Protein AF-A0AAD3E234-F1 (afdb_monomer_lite)

Foldseek 3Di:
DDDDDDDDDDDDDDDDDDDDDDDDDDDDDPPPPPPDCDPLDALLVLLVVLVVPDDPPPPDPVNLVSLLVSLVSSLVNQCPDPVRVPVCLNVQSVVLNVCSVVVVPSVSSVSSNVVNVVVVVVVVVVVVVVVVVVPPDDDDDDDDDDDDDDDDDDDDDDDDDDDDDDDDDDDDDDDDDDDDDDDDDDDDPPPDDDDDDDDDDDDDDDDDDDDDCPPDDPDQAWDKDWAWEWEQDPVRDIGTQAIKIKGHGPVVVVLCVPPNYFYQDDKDAQVVDDDDPWDKIFMDTPGDDPVSQVVLLVCQVRNIWTWGDTPQKIKIWGWHADPVRGIGIMITMDGD

Secondary structure (DSSP, 8-state):
-PPPPPPP----------------------------------HHHHHHHHHHSS-TT---HHHHHHHHHHHHHHHHHHHH-TTTTTSSHHHHHHHHHHHHHTT-HHHHHHHHHHHHHHHHHHHHHHHHHHHHTTTT-------------------------------------------------------------------------------PPPPPPEEEEEEEEEE--TTS--EEEEEEEEEEEHHHHHHTSS-SEEE--EEEEGGG---SSPEEEE-EEEE--HHHHHHHHHHHHTTEEEEEE-SSEEEEEEEEE-TTS-EEEEEEEEE-

Radius of gyration: 33.69 Å; chains: 1; bounding box: 87×82×116 Å

Sequence (336 aa):
MASAGSPQLSCLLKCSTEMVAIGDAACALLESAPCSSSPQRRWYSVLAELQSSADPNAASDDSVELVAKLLREALQCVQGDEQWNCSGIAQMLQRALEMSERGCVQSARKAAVGLLDFHKMVEKYRQVVASKTKSSSSGHSSCSGKRVGSEEMDSEFTEDACGPLKRQRTTPVEEASVADDIPIDQRPAEFAVPHLPAKKSPHPAPHSPVASTASAPAVPASVAWTGSIWQSGPNGRDLVYCKISVPLPEECAKELADAQHLEVAQLAPRRAVKLGRHRVCKCTFVEASAAQLSKLKSMAQNELVALAPLEKHGLILVPYLDNAGSVRLVCFCLAL

Organism: NCBI:txid47775

Structure (mmCIF, N/CA/C/O backbone):
data_AF-A0AAD3E234-F1
#
_entry.id   AF-A0AAD3E234-F1
#
loop_
_atom_site.group_PDB
_atom_site.id
_atom_site.type_symbol
_atom_site.label_atom_id
_atom_site.label_alt_id
_atom_site.label_comp_id
_atom_site.label_asym_id
_atom_site.label_entity_id
_atom_site.label_seq_id
_atom_site.pdbx_PDB_ins_code
_atom_site.Cartn_x
_atom_site.Cartn_y
_atom_site.Cartn_z
_atom_site.occupancy
_atom_site.B_iso_or_equiv
_atom_site.auth_seq_id
_atom_site.auth_comp_id
_atom_site.auth_asym_id
_atom_site.auth_atom_id
_atom_site.pdbx_PDB_model_num
ATOM 1 N N . MET A 1 1 ? 12.358 -5.797 58.008 1.00 39.56 1 MET A N 1
ATOM 2 C CA . MET A 1 1 ? 11.596 -6.890 57.366 1.00 39.56 1 MET A CA 1
ATOM 3 C C . MET A 1 1 ? 11.566 -6.585 55.881 1.00 39.56 1 MET A C 1
ATOM 5 O O . MET A 1 1 ? 11.157 -5.493 55.513 1.00 39.56 1 MET A O 1
ATOM 9 N N . ALA A 1 2 ? 12.196 -7.451 55.089 1.00 34.25 2 ALA A N 1
ATOM 10 C CA . ALA A 1 2 ? 12.655 -7.167 53.734 1.00 34.25 2 ALA A CA 1
ATOM 11 C C . ALA A 1 2 ? 11.544 -7.334 52.687 1.00 34.25 2 ALA A C 1
ATOM 13 O O . ALA A 1 2 ? 10.765 -8.281 52.757 1.00 34.25 2 ALA A O 1
ATOM 14 N N . SER A 1 3 ? 11.524 -6.417 51.718 1.00 37.88 3 SER A N 1
ATOM 15 C CA . SER A 1 3 ? 10.709 -6.474 50.504 1.00 37.88 3 SER A CA 1
ATOM 16 C C . SER A 1 3 ? 11.567 -7.030 49.365 1.00 37.88 3 SER A C 1
ATOM 18 O O . SER A 1 3 ? 12.707 -6.596 49.188 1.00 37.88 3 SER A O 1
ATOM 20 N N . ALA A 1 4 ? 11.043 -8.015 48.636 1.00 41.41 4 ALA A N 1
ATOM 21 C CA . ALA A 1 4 ? 11.726 -8.692 47.539 1.00 41.41 4 ALA A CA 1
ATOM 22 C C . ALA A 1 4 ? 11.507 -7.939 46.216 1.00 41.41 4 ALA A C 1
ATOM 24 O O . ALA A 1 4 ? 10.372 -7.683 45.818 1.00 41.41 4 ALA A O 1
ATOM 25 N N . GLY A 1 5 ? 12.609 -7.588 45.548 1.00 33.91 5 GLY A N 1
ATOM 26 C CA . GLY A 1 5 ? 12.629 -7.006 44.208 1.00 33.91 5 GLY A CA 1
ATOM 27 C C . GLY A 1 5 ? 12.608 -8.073 43.110 1.00 33.91 5 GLY A C 1
ATOM 28 O O . GLY A 1 5 ? 13.130 -9.172 43.289 1.00 33.91 5 GLY A O 1
ATOM 29 N N . SER A 1 6 ? 12.013 -7.728 41.968 1.00 33.59 6 SER A N 1
ATOM 30 C CA . SER A 1 6 ? 12.075 -8.507 40.722 1.00 33.59 6 SER A CA 1
ATOM 31 C C . SER A 1 6 ? 13.198 -7.981 39.813 1.00 33.59 6 SER A C 1
ATOM 33 O O . SER A 1 6 ? 13.459 -6.775 39.833 1.00 33.59 6 SER A O 1
ATOM 35 N N . PRO A 1 7 ? 13.876 -8.839 39.025 1.00 46.47 7 PRO A N 1
ATOM 36 C CA . PRO A 1 7 ? 15.070 -8.451 38.284 1.00 46.47 7 PRO A CA 1
ATOM 37 C C . PRO A 1 7 ? 14.767 -7.873 36.893 1.00 46.47 7 PRO A C 1
ATOM 39 O O . PRO A 1 7 ? 13.909 -8.358 36.159 1.00 46.47 7 PRO A O 1
ATOM 42 N N . GLN A 1 8 ? 15.557 -6.857 36.538 1.00 35.00 8 GLN A N 1
ATOM 43 C CA . GLN A 1 8 ? 15.813 -6.388 35.177 1.00 35.00 8 GLN A CA 1
ATOM 44 C C . GLN A 1 8 ? 16.580 -7.449 34.375 1.00 35.00 8 GLN A C 1
ATOM 46 O O . GLN A 1 8 ? 17.530 -8.042 34.888 1.00 35.00 8 GLN A O 1
ATOM 51 N N . LEU A 1 9 ? 16.258 -7.585 33.088 1.00 35.34 9 LEU A N 1
ATOM 52 C CA . LEU A 1 9 ? 17.195 -8.094 32.090 1.00 35.34 9 LEU A CA 1
ATOM 53 C C . LEU A 1 9 ? 17.450 -7.015 31.042 1.00 35.34 9 LEU A C 1
ATOM 55 O O . LEU A 1 9 ? 16.555 -6.538 30.349 1.00 35.34 9 LEU A O 1
ATOM 59 N N . SER A 1 10 ? 18.712 -6.618 31.004 1.00 32.69 10 SER A N 1
ATOM 60 C CA . SER A 1 10 ? 19.349 -5.664 30.119 1.00 32.69 10 SER A CA 1
ATOM 61 C C . SER A 1 10 ? 19.897 -6.384 28.886 1.00 32.69 10 SER A C 1
ATOM 63 O O . SER A 1 10 ? 20.591 -7.389 29.008 1.00 32.69 10 SER A O 1
ATOM 65 N N . CYS A 1 11 ? 19.677 -5.816 27.700 1.00 29.94 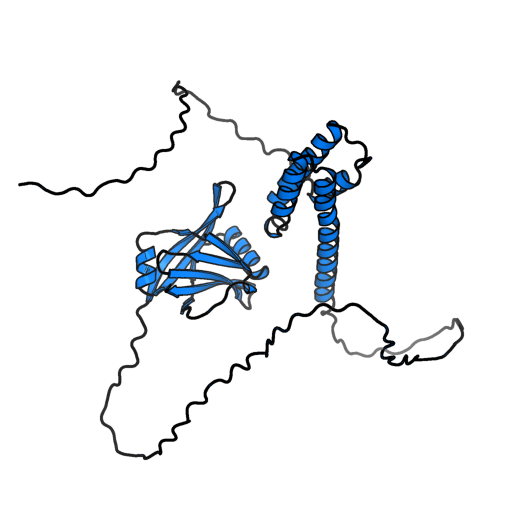11 CYS A N 1
ATOM 66 C CA . CYS A 1 11 ? 20.524 -6.072 26.537 1.00 29.94 11 CYS A CA 1
ATOM 67 C C . CYS A 1 11 ? 21.155 -4.753 26.092 1.00 29.94 11 CYS A C 1
ATOM 69 O O . CYS A 1 11 ? 20.549 -3.914 25.434 1.00 29.94 11 CYS A O 1
ATOM 71 N N . LEU A 1 12 ? 22.402 -4.601 26.534 1.00 35.12 12 LEU A N 1
ATOM 72 C CA . LEU A 1 12 ? 23.406 -3.664 26.058 1.00 35.12 12 LEU A CA 1
ATOM 73 C C . LEU A 1 12 ? 23.757 -3.957 24.597 1.00 35.12 12 LEU A C 1
ATOM 75 O O . LEU A 1 12 ? 24.226 -5.051 24.300 1.00 35.12 12 LEU A O 1
ATOM 79 N N . LEU A 1 13 ? 23.690 -2.942 23.740 1.00 34.91 13 LEU A N 1
ATOM 80 C CA . LEU A 1 13 ? 24.676 -2.749 22.677 1.00 34.91 13 LEU A CA 1
ATOM 81 C C . LEU A 1 13 ? 24.908 -1.245 22.500 1.00 34.91 13 LEU A C 1
ATOM 83 O O . LEU A 1 13 ? 24.090 -0.506 21.963 1.00 34.91 13 LEU A O 1
ATOM 87 N N . LYS A 1 14 ? 26.041 -0.815 23.063 1.00 32.09 14 LYS A N 1
ATOM 88 C CA . LYS A 1 14 ? 26.653 0.505 22.921 1.00 32.09 14 LYS A CA 1
ATOM 89 C C . LYS A 1 14 ? 27.097 0.706 21.471 1.00 32.09 14 LYS A C 1
ATOM 91 O O . LYS A 1 14 ? 27.860 -0.108 20.959 1.00 32.09 14 LYS A O 1
ATOM 96 N N . CYS A 1 15 ? 26.758 1.848 20.886 1.00 27.42 15 CYS A N 1
ATOM 97 C CA . CYS A 1 15 ? 27.635 2.505 19.925 1.00 27.42 15 CYS A CA 1
ATOM 98 C C . CYS A 1 15 ? 27.792 3.957 20.379 1.00 27.42 15 CYS A C 1
ATOM 100 O O . CYS A 1 15 ? 26.847 4.740 20.345 1.00 27.42 15 CYS A O 1
ATOM 102 N N . SER A 1 16 ? 28.969 4.258 20.922 1.00 33.84 16 SER A N 1
ATOM 103 C CA . SER A 1 16 ? 29.362 5.594 21.348 1.00 33.84 16 SER A CA 1
ATOM 104 C C . SER A 1 16 ? 29.721 6.431 20.125 1.00 33.84 16 SER A C 1
ATOM 106 O O . SER A 1 16 ? 30.542 6.021 19.308 1.00 33.84 16 SER A O 1
ATOM 108 N N . THR A 1 17 ? 29.181 7.639 20.032 1.00 35.38 17 THR A N 1
ATOM 109 C CA . THR A 1 17 ? 29.845 8.740 19.332 1.00 35.38 17 THR A CA 1
ATOM 110 C C . THR A 1 17 ? 29.641 9.987 20.177 1.00 35.38 17 THR A C 1
ATOM 112 O O . THR A 1 17 ? 28.562 10.569 20.215 1.00 35.38 17 THR A O 1
ATOM 115 N N . GLU A 1 18 ? 30.681 10.334 20.932 1.00 35.12 18 GLU A N 1
ATOM 116 C CA . GLU A 1 18 ? 30.842 11.650 21.538 1.00 35.12 18 GLU A CA 1
ATOM 117 C C . GLU A 1 18 ? 31.119 12.664 20.428 1.00 35.12 18 GLU A C 1
ATOM 119 O O . GLU A 1 18 ? 32.096 12.512 19.701 1.00 35.12 18 GLU A O 1
ATOM 124 N N . MET A 1 19 ? 30.323 13.730 20.348 1.00 32.31 19 MET A N 1
ATOM 125 C CA . MET A 1 19 ? 30.818 15.042 19.931 1.00 32.31 19 MET A CA 1
ATOM 126 C C . MET A 1 19 ? 30.040 16.148 20.654 1.00 32.31 19 MET A C 1
ATOM 128 O O . MET A 1 19 ? 28.900 16.456 20.333 1.00 32.31 19 MET A O 1
ATOM 132 N N . VAL A 1 20 ? 30.699 16.668 21.691 1.00 34.62 20 VAL A N 1
ATOM 133 C CA . VAL A 1 20 ? 30.897 18.088 22.024 1.00 34.62 20 VAL A CA 1
ATOM 134 C C . VAL A 1 20 ? 29.704 19.036 21.830 1.00 34.62 20 VAL A C 1
ATOM 136 O O . VAL A 1 20 ? 29.358 19.441 20.725 1.00 34.62 20 VAL A O 1
ATOM 139 N N . ALA A 1 21 ? 29.181 19.505 22.964 1.00 41.12 21 ALA A N 1
ATOM 140 C CA . ALA A 1 21 ? 28.326 20.678 23.069 1.00 41.12 21 ALA A CA 1
ATOM 141 C C . ALA A 1 21 ? 29.130 21.971 22.837 1.00 41.12 21 ALA A C 1
ATOM 143 O O . ALA A 1 21 ? 30.062 22.265 23.587 1.00 41.12 21 ALA A O 1
ATOM 144 N N . ILE A 1 22 ? 28.728 22.768 21.844 1.00 37.72 22 ILE A N 1
ATOM 145 C CA . ILE A 1 22 ? 29.074 24.191 21.732 1.00 37.72 22 ILE A CA 1
ATOM 146 C C . ILE A 1 22 ? 27.805 24.960 21.358 1.00 37.72 22 ILE A C 1
ATOM 148 O O . ILE A 1 22 ? 27.221 24.716 20.311 1.00 37.72 22 ILE A O 1
ATOM 152 N N . GLY A 1 23 ? 27.443 25.908 22.222 1.00 33.47 23 GLY A N 1
ATOM 153 C CA . GLY A 1 23 ? 27.073 27.264 21.817 1.00 33.47 23 GLY A CA 1
ATOM 154 C C . GLY A 1 23 ? 25.733 27.475 21.121 1.00 33.47 23 GLY A C 1
ATOM 155 O O . GLY A 1 23 ? 25.609 27.368 19.909 1.00 33.47 23 GLY A O 1
ATOM 156 N N . ASP A 1 24 ? 24.784 27.936 21.923 1.00 40.25 24 ASP A N 1
ATOM 157 C CA . ASP A 1 24 ? 23.623 28.736 21.547 1.00 40.25 24 ASP A CA 1
ATOM 158 C C . ASP A 1 24 ? 24.051 29.988 20.739 1.00 40.25 24 ASP A C 1
ATOM 160 O O . ASP A 1 24 ? 24.791 30.817 21.270 1.00 40.25 24 ASP A O 1
ATOM 164 N N . ALA A 1 25 ? 23.642 30.111 19.466 1.00 37.69 25 ALA A N 1
ATOM 165 C CA . ALA A 1 25 ? 23.475 31.381 18.735 1.00 37.69 25 ALA A CA 1
ATOM 166 C C . ALA A 1 25 ? 23.020 31.165 17.272 1.00 37.69 25 ALA A C 1
ATOM 168 O O . ALA A 1 25 ? 23.748 30.623 16.448 1.00 37.69 25 ALA A O 1
ATOM 169 N N . ALA A 1 26 ? 21.841 31.706 16.951 1.00 41.69 26 ALA A N 1
ATOM 170 C CA . ALA A 1 26 ? 21.435 32.226 15.639 1.00 41.69 26 ALA A CA 1
ATOM 171 C C . ALA A 1 26 ? 21.595 31.327 14.388 1.00 41.69 26 ALA A C 1
ATOM 173 O O . ALA A 1 26 ? 22.581 31.401 13.664 1.00 41.69 26 ALA A O 1
ATOM 174 N N . CYS A 1 27 ? 20.517 30.627 14.018 1.00 33.44 27 CYS A N 1
ATOM 175 C CA . CYS A 1 27 ? 20.206 30.302 12.618 1.00 33.44 27 CYS A CA 1
ATOM 176 C C . CYS A 1 27 ? 18.690 30.376 12.395 1.00 33.44 27 CYS A C 1
ATOM 178 O O . CYS A 1 27 ? 17.994 29.376 12.235 1.00 33.44 27 CYS A O 1
ATOM 180 N N . ALA A 1 28 ? 18.174 31.604 12.423 1.00 38.19 28 ALA A N 1
ATOM 181 C CA . ALA A 1 28 ? 16.940 31.938 11.735 1.00 38.19 28 ALA A CA 1
ATOM 182 C C . ALA A 1 28 ? 17.263 32.198 10.253 1.00 38.19 28 ALA A C 1
ATOM 184 O O . ALA A 1 28 ? 18.267 32.838 9.950 1.00 38.19 28 ALA A O 1
ATOM 185 N N . LEU A 1 29 ? 16.361 31.751 9.374 1.00 41.94 29 LEU A N 1
ATOM 186 C CA . LEU A 1 29 ? 16.242 32.110 7.953 1.00 41.94 29 LEU A CA 1
ATOM 187 C C . LEU A 1 29 ? 17.286 31.525 6.985 1.00 41.94 29 LEU A C 1
ATOM 189 O O . LEU A 1 29 ? 18.103 32.235 6.411 1.00 41.94 29 LEU A O 1
ATOM 193 N N . LEU A 1 30 ? 17.117 30.240 6.663 1.00 35.31 30 LEU A N 1
ATOM 194 C CA . LEU A 1 30 ? 17.208 29.793 5.269 1.00 35.31 30 LEU A CA 1
ATOM 195 C C . LEU A 1 30 ? 15.908 29.076 4.905 1.00 35.31 30 LEU A C 1
ATOM 197 O O . LEU A 1 30 ? 15.777 27.855 4.961 1.00 35.31 30 LEU A O 1
ATOM 201 N N . GLU A 1 31 ? 14.926 29.905 4.568 1.00 36.12 31 GLU A N 1
ATOM 202 C CA . GLU A 1 31 ? 13.774 29.548 3.756 1.00 36.12 31 GLU A CA 1
ATOM 203 C C . GLU A 1 31 ? 14.316 28.886 2.482 1.00 36.12 31 GLU A C 1
ATOM 205 O O . GLU A 1 31 ? 14.974 29.520 1.654 1.00 36.12 31 GLU A O 1
ATOM 210 N N . SER A 1 32 ? 14.162 27.565 2.391 1.00 36.53 32 SER A N 1
ATOM 211 C CA . SER A 1 32 ? 14.617 26.792 1.242 1.00 36.53 32 SER A CA 1
ATOM 212 C C . SER A 1 32 ? 13.800 27.272 0.053 1.00 36.53 32 SER A C 1
ATOM 214 O O . SER A 1 32 ? 12.602 26.998 -0.033 1.00 36.53 32 SER A O 1
ATOM 216 N N . ALA A 1 33 ? 14.439 28.036 -0.831 1.00 33.22 33 ALA A N 1
ATOM 217 C CA . ALA A 1 33 ? 13.849 28.456 -2.088 1.00 33.22 33 ALA A CA 1
ATOM 218 C C . ALA A 1 33 ? 13.182 27.242 -2.763 1.00 33.22 33 ALA A C 1
ATOM 220 O O . ALA A 1 33 ? 13.768 26.153 -2.745 1.00 33.22 33 ALA A O 1
ATOM 221 N N . PRO A 1 34 ? 11.977 27.385 -3.346 1.00 37.91 34 PRO A N 1
ATOM 222 C CA . PRO A 1 34 ? 11.351 26.303 -4.088 1.00 37.91 34 PRO A CA 1
ATOM 223 C C . PRO A 1 34 ? 12.309 25.903 -5.208 1.00 37.91 34 PRO A C 1
ATOM 225 O O . PRO A 1 34 ? 12.494 26.649 -6.170 1.00 37.91 34 PRO A O 1
ATOM 228 N N . CYS A 1 35 ? 12.970 24.752 -5.039 1.00 32.22 35 CYS A N 1
ATOM 229 C CA . CYS A 1 35 ? 13.823 24.168 -6.058 1.00 32.22 35 CYS A CA 1
ATOM 230 C C . CYS A 1 35 ? 13.016 24.142 -7.351 1.00 32.22 35 CYS A C 1
ATOM 232 O O . CYS A 1 35 ? 11.991 23.464 -7.440 1.00 32.22 35 CYS A O 1
ATOM 234 N N . SER A 1 36 ? 13.481 24.923 -8.323 1.00 38.81 36 SER A N 1
ATOM 235 C CA . SER A 1 36 ? 13.007 24.933 -9.697 1.00 38.81 36 SER A CA 1
ATOM 236 C C . SER A 1 36 ? 12.682 23.506 -10.119 1.00 38.81 36 SER A C 1
ATOM 238 O O . SER A 1 36 ? 13.560 22.638 -10.071 1.00 38.81 36 SER A O 1
ATOM 240 N N . SER A 1 37 ? 11.421 23.261 -10.468 1.00 44.91 37 SER A N 1
ATOM 241 C CA . SER A 1 37 ? 10.900 21.955 -10.848 1.00 44.91 37 SER A CA 1
ATOM 242 C C . SER A 1 37 ? 11.538 21.513 -12.161 1.00 44.91 37 SER A C 1
ATOM 244 O O . SER A 1 37 ? 10.952 21.655 -13.235 1.00 44.91 37 SER A O 1
ATOM 246 N N . SER A 1 38 ? 12.769 21.011 -12.084 1.00 46.00 38 SER A N 1
ATOM 247 C CA . SER A 1 38 ? 13.341 20.225 -13.165 1.00 46.00 38 SER A CA 1
ATOM 248 C C . SER A 1 38 ? 12.373 19.070 -13.447 1.00 46.00 38 SER A C 1
ATOM 250 O O . SER A 1 38 ? 11.795 18.510 -12.507 1.00 46.00 38 SER A O 1
ATOM 252 N N . PRO A 1 39 ? 12.100 18.760 -14.724 1.00 66.56 39 PRO A N 1
ATOM 253 C CA . PRO A 1 39 ? 11.172 17.697 -15.070 1.00 66.56 39 PRO A CA 1
ATOM 254 C C . PRO A 1 39 ? 11.660 16.405 -14.415 1.00 66.56 39 PRO A C 1
ATOM 256 O O . PRO A 1 39 ? 12.735 15.910 -14.750 1.00 66.56 39 PRO A O 1
ATOM 259 N N . GLN A 1 40 ? 10.891 15.891 -13.448 1.00 76.56 40 GLN A N 1
ATOM 260 C CA . GLN A 1 40 ? 11.221 14.651 -12.754 1.00 76.56 40 GLN A CA 1
ATOM 261 C C . GLN A 1 40 ? 11.397 13.552 -13.795 1.00 76.56 40 GLN A C 1
ATOM 263 O O . GLN A 1 40 ? 10.454 13.157 -14.491 1.00 76.56 40 GLN A O 1
ATOM 268 N N . ARG A 1 41 ? 12.635 13.080 -13.915 1.00 90.50 41 ARG A N 1
ATOM 269 C CA . ARG A 1 41 ? 12.968 11.985 -14.807 1.00 90.50 41 ARG A CA 1
ATOM 270 C C . ARG A 1 41 ? 12.186 10.749 -14.372 1.00 90.50 41 ARG A C 1
ATOM 272 O O . ARG A 1 41 ? 12.055 10.469 -13.183 1.00 90.50 41 ARG A O 1
ATOM 279 N N . ARG A 1 42 ? 11.627 10.019 -15.334 1.00 94.31 42 ARG A N 1
ATOM 280 C CA . ARG A 1 42 ? 10.873 8.791 -15.060 1.00 94.31 42 ARG A CA 1
ATOM 281 C C . ARG A 1 42 ? 11.827 7.608 -14.987 1.00 94.31 42 ARG A C 1
ATOM 283 O O . ARG A 1 42 ? 12.754 7.512 -15.789 1.00 94.31 42 ARG A O 1
ATOM 290 N N . TRP A 1 43 ? 11.564 6.674 -14.075 1.00 95.25 43 TRP A N 1
ATOM 291 C CA . TRP A 1 43 ? 12.436 5.519 -13.840 1.00 95.25 43 TRP A CA 1
ATOM 292 C C . TRP A 1 43 ? 12.670 4.676 -15.105 1.00 95.25 43 TRP A C 1
ATOM 294 O O . TRP A 1 43 ? 13.791 4.255 -15.373 1.00 95.25 43 TRP A O 1
ATOM 304 N N . TYR A 1 44 ? 11.643 4.490 -15.940 1.00 94.75 44 TYR A N 1
ATOM 305 C CA . TYR A 1 44 ? 11.759 3.729 -17.187 1.00 94.75 44 TYR A CA 1
ATOM 306 C C . TYR A 1 44 ? 12.637 4.433 -18.235 1.00 94.75 44 TYR A C 1
ATOM 308 O O . TYR A 1 44 ? 13.243 3.767 -19.067 1.00 94.75 44 TYR A O 1
ATOM 316 N N . SER A 1 45 ? 12.759 5.764 -18.196 1.00 95.69 45 SER A N 1
ATOM 317 C CA . SER A 1 45 ? 13.685 6.499 -19.067 1.00 95.69 45 SER A CA 1
ATOM 318 C C . SER A 1 45 ? 15.140 6.272 -18.658 1.00 95.69 45 SER A C 1
ATOM 320 O O . SER A 1 45 ? 15.998 6.140 -19.524 1.00 95.69 45 SER A O 1
ATOM 322 N N . VAL A 1 46 ? 15.405 6.177 -17.351 1.00 96.19 46 VAL A N 1
ATOM 323 C CA . VAL A 1 46 ? 16.733 5.839 -16.809 1.00 96.19 46 VAL A CA 1
ATOM 324 C C . VAL A 1 46 ? 17.126 4.416 -17.210 1.00 96.19 46 VAL A C 1
ATOM 326 O O . VAL A 1 46 ? 18.236 4.170 -17.671 1.00 96.19 46 VAL A O 1
ATOM 329 N N . LEU A 1 47 ? 16.191 3.466 -17.120 1.00 96.12 47 LEU A N 1
ATOM 330 C CA . LEU A 1 47 ? 16.454 2.090 -17.546 1.00 96.12 47 LEU A CA 1
ATOM 331 C C . LEU A 1 47 ? 16.604 1.945 -19.068 1.00 96.12 47 LEU A C 1
ATOM 333 O O . LEU A 1 47 ? 17.347 1.080 -19.524 1.00 96.12 47 LEU A O 1
ATOM 337 N N . ALA A 1 48 ? 15.933 2.778 -19.867 1.00 95.94 48 ALA A N 1
ATOM 338 C CA . ALA A 1 48 ? 16.141 2.812 -21.315 1.00 95.94 48 ALA A CA 1
ATOM 339 C C . ALA A 1 48 ? 17.545 3.330 -21.681 1.00 95.94 48 ALA A C 1
ATOM 341 O O . ALA A 1 48 ? 18.165 2.818 -22.615 1.00 95.94 48 ALA A O 1
ATOM 342 N N . GLU A 1 49 ? 18.081 4.290 -20.918 1.00 95.56 49 GLU A N 1
ATOM 343 C CA . GLU A 1 49 ? 19.487 4.701 -21.026 1.00 95.56 49 GLU A CA 1
ATOM 344 C C . GLU A 1 49 ? 20.421 3.542 -20.659 1.00 95.56 49 GLU A C 1
ATOM 346 O O . GLU A 1 49 ? 21.328 3.226 -21.425 1.00 95.56 49 GLU A O 1
ATOM 351 N N . LEU A 1 50 ? 20.135 2.829 -19.564 1.00 94.19 50 LEU A N 1
ATOM 352 C CA . LEU A 1 50 ? 20.877 1.627 -19.168 1.00 94.19 50 LEU A CA 1
ATOM 353 C C . LEU A 1 50 ? 20.830 0.521 -20.239 1.00 94.19 50 LEU A C 1
ATOM 355 O O . LEU A 1 50 ? 21.786 -0.236 -20.402 1.00 94.19 50 LEU A O 1
ATOM 359 N N . GLN A 1 51 ? 19.730 0.389 -20.983 1.00 94.38 51 GLN A N 1
ATOM 360 C CA . GLN A 1 51 ? 19.638 -0.534 -22.120 1.00 94.38 51 GLN A CA 1
ATOM 361 C C . GLN A 1 51 ? 20.493 -0.063 -23.306 1.00 94.38 51 GLN A C 1
ATOM 363 O O . GLN A 1 51 ? 21.072 -0.892 -24.003 1.00 94.38 51 GLN A O 1
ATOM 368 N N . SER A 1 52 ? 20.582 1.251 -23.511 1.00 93.19 52 SER A N 1
ATOM 369 C CA . SER A 1 52 ? 21.267 1.872 -24.650 1.00 93.19 52 SER A CA 1
ATOM 370 C C . SER A 1 52 ? 22.768 2.087 -24.423 1.00 93.19 52 SER A C 1
ATOM 372 O O . SER A 1 52 ? 23.501 2.272 -25.391 1.00 93.19 52 SER A O 1
ATOM 374 N N . SER A 1 53 ? 23.250 2.058 -23.173 1.00 87.69 53 SER A N 1
ATOM 375 C CA . SER A 1 53 ? 24.674 2.220 -22.860 1.00 87.69 53 SER A CA 1
ATOM 376 C C . SER A 1 53 ? 25.506 1.070 -23.455 1.00 87.69 53 SER A C 1
ATOM 378 O O . SER A 1 53 ? 25.179 -0.107 -23.291 1.00 87.69 53 SER A O 1
ATOM 380 N N . ALA A 1 54 ? 26.559 1.399 -24.201 1.00 70.19 54 ALA A N 1
ATOM 381 C CA . ALA A 1 54 ? 27.280 0.450 -25.048 1.00 70.19 54 ALA A CA 1
ATOM 382 C C . ALA A 1 54 ? 28.078 -0.637 -24.288 1.00 70.19 54 ALA A C 1
ATOM 384 O O . ALA A 1 54 ? 28.388 -0.510 -23.109 1.00 70.19 54 ALA A O 1
ATOM 385 N N . ASP A 1 55 ? 28.333 -1.710 -25.041 1.00 63.28 55 ASP A N 1
ATOM 386 C CA . ASP A 1 55 ? 29.028 -2.985 -24.816 1.00 63.28 55 ASP A CA 1
ATOM 387 C C . ASP A 1 55 ? 28.885 -3.729 -23.464 1.00 63.28 55 ASP A C 1
ATOM 389 O O . ASP A 1 55 ? 29.625 -3.469 -22.514 1.00 63.28 55 ASP A O 1
ATOM 393 N N . PRO A 1 56 ? 28.018 -4.764 -23.372 1.00 62.44 56 PRO A N 1
ATOM 394 C CA . PRO A 1 56 ? 27.946 -5.643 -22.199 1.00 62.44 56 PRO A CA 1
ATOM 395 C C . PRO A 1 56 ? 29.236 -6.449 -21.956 1.00 62.44 56 PRO A C 1
ATOM 397 O O . PRO A 1 56 ? 29.383 -7.054 -20.899 1.00 62.44 56 PRO A O 1
ATOM 400 N N . ASN A 1 57 ? 30.170 -6.466 -22.908 1.00 63.09 57 ASN A N 1
ATOM 401 C CA . ASN A 1 57 ? 31.411 -7.232 -22.801 1.00 63.09 57 ASN A CA 1
ATOM 402 C C . ASN A 1 57 ? 32.620 -6.395 -22.359 1.00 63.09 57 ASN A C 1
ATOM 404 O O . ASN A 1 57 ? 33.650 -6.966 -22.003 1.00 63.09 57 ASN A O 1
ATOM 408 N N . ALA A 1 58 ? 32.506 -5.064 -22.331 1.00 65.75 58 ALA A N 1
ATOM 409 C CA . ALA A 1 58 ? 33.540 -4.202 -21.776 1.00 65.75 58 ALA A CA 1
ATOM 410 C C . ALA A 1 58 ? 33.369 -4.147 -20.251 1.00 65.75 58 ALA A C 1
ATOM 412 O O . ALA A 1 58 ? 32.653 -3.304 -19.712 1.00 65.75 58 ALA A O 1
ATOM 413 N N . ALA A 1 59 ? 34.001 -5.086 -19.547 1.00 66.38 59 ALA A N 1
ATOM 414 C CA . ALA A 1 59 ? 34.116 -5.068 -18.090 1.00 66.38 59 ALA A CA 1
ATOM 415 C C . ALA A 1 59 ? 35.120 -3.989 -17.638 1.00 66.38 59 ALA A C 1
ATOM 417 O O . ALA A 1 59 ? 36.127 -4.297 -17.008 1.00 66.38 59 ALA A O 1
ATOM 418 N N . SER A 1 60 ? 34.889 -2.732 -18.025 1.00 82.12 60 SER A N 1
ATOM 419 C CA . SER A 1 60 ? 35.608 -1.597 -17.452 1.00 82.12 60 SER A CA 1
ATOM 420 C C . SER A 1 60 ? 34.999 -1.241 -16.098 1.00 82.12 60 SER A C 1
ATOM 422 O O . SER A 1 60 ? 33.781 -1.326 -15.920 1.00 82.12 60 SER A O 1
ATOM 424 N N . ASP A 1 61 ? 35.833 -0.810 -15.154 1.00 84.69 61 ASP A N 1
ATOM 425 C CA . ASP A 1 61 ? 35.373 -0.328 -13.845 1.00 84.69 61 ASP A CA 1
ATOM 426 C C . ASP A 1 61 ? 34.350 0.819 -13.996 1.00 84.69 61 ASP A C 1
ATOM 428 O O . ASP A 1 61 ? 33.333 0.846 -13.299 1.00 84.69 61 ASP A O 1
ATOM 432 N N . ASP A 1 62 ? 34.528 1.670 -15.014 1.00 87.38 62 ASP A N 1
ATOM 433 C CA . ASP A 1 62 ? 33.595 2.744 -15.384 1.00 87.38 62 ASP A CA 1
ATOM 434 C C . ASP A 1 62 ? 32.176 2.232 -15.696 1.00 87.38 62 ASP A C 1
ATOM 436 O O . ASP A 1 62 ? 31.176 2.889 -15.395 1.00 87.38 62 ASP A O 1
ATOM 440 N N . SER A 1 63 ? 32.065 1.042 -16.297 1.00 87.44 63 SER A N 1
ATOM 441 C CA . SER A 1 63 ? 30.780 0.422 -16.632 1.00 87.44 63 SER A CA 1
ATOM 442 C C . SER A 1 63 ? 30.034 -0.007 -15.367 1.00 87.44 63 SER A C 1
ATOM 444 O O . SER A 1 63 ? 28.829 0.222 -15.243 1.00 87.44 63 SER A O 1
ATOM 446 N N . VAL A 1 64 ? 30.749 -0.567 -14.385 1.00 90.19 64 VAL A N 1
ATOM 447 C CA . VAL A 1 64 ? 30.171 -0.995 -13.100 1.00 90.19 64 VAL A CA 1
ATOM 448 C C . VAL A 1 64 ? 29.582 0.197 -12.349 1.00 90.19 64 VAL A C 1
ATOM 450 O O . VAL A 1 64 ? 28.442 0.137 -11.872 1.00 90.19 64 VAL A O 1
ATOM 453 N N . GLU A 1 65 ? 30.335 1.295 -12.281 1.00 93.38 65 GLU A N 1
ATOM 454 C CA . GLU A 1 65 ? 29.908 2.509 -11.589 1.00 93.38 65 GLU A CA 1
ATOM 455 C C . GLU A 1 65 ? 28.719 3.175 -12.293 1.00 93.38 65 GLU A C 1
ATOM 457 O O . GLU A 1 65 ? 27.750 3.574 -11.634 1.00 93.38 65 GLU A O 1
ATOM 462 N N . LEU A 1 66 ? 28.729 3.212 -13.630 1.00 93.38 66 LEU A N 1
ATOM 463 C CA . LEU A 1 66 ? 27.619 3.740 -14.422 1.00 93.38 66 LEU A CA 1
ATOM 464 C C . LEU A 1 66 ? 26.323 2.946 -14.200 1.00 93.38 66 LEU A C 1
ATOM 466 O O . LEU A 1 66 ? 25.269 3.551 -13.983 1.00 93.38 66 LEU A O 1
ATOM 470 N N . VAL A 1 67 ? 26.382 1.607 -14.209 1.00 94.31 67 VAL A N 1
ATOM 471 C CA . VAL A 1 67 ? 25.201 0.764 -13.954 1.00 94.31 67 VAL A CA 1
ATOM 472 C C . VAL A 1 67 ? 24.649 1.016 -12.551 1.00 94.31 67 VAL A C 1
ATOM 474 O O . VAL A 1 67 ? 23.447 1.248 -12.402 1.00 94.31 67 VAL A O 1
ATOM 477 N N . ALA A 1 68 ? 25.505 1.040 -11.527 1.00 95.56 68 ALA A N 1
ATOM 478 C CA . ALA A 1 68 ? 25.073 1.307 -10.157 1.00 95.56 68 ALA A CA 1
ATOM 479 C C . ALA A 1 68 ? 24.452 2.709 -10.011 1.00 95.56 68 ALA A C 1
ATOM 481 O O . ALA A 1 68 ? 23.417 2.864 -9.357 1.00 95.56 68 ALA A O 1
ATOM 482 N N . LYS A 1 69 ? 25.037 3.725 -10.659 1.00 96.56 69 LYS A N 1
ATOM 483 C CA . LYS A 1 69 ? 24.506 5.095 -10.684 1.00 96.56 69 LYS A CA 1
ATOM 484 C C . LYS A 1 69 ? 23.098 5.147 -11.283 1.00 96.56 69 LYS A C 1
ATOM 486 O O . LYS A 1 69 ? 22.191 5.674 -10.639 1.00 96.56 69 LYS A O 1
ATOM 491 N N . LEU A 1 70 ? 22.898 4.558 -12.464 1.00 96.50 70 LEU A N 1
ATOM 492 C CA . LEU A 1 70 ? 21.593 4.537 -13.135 1.00 96.50 70 LEU A CA 1
ATOM 493 C C . LEU A 1 70 ? 20.545 3.749 -12.333 1.00 96.50 70 LEU A C 1
ATOM 495 O O . LEU A 1 70 ? 19.385 4.151 -12.272 1.00 96.50 70 LEU A O 1
ATOM 499 N N . LEU A 1 71 ? 20.932 2.658 -11.664 1.00 96.75 71 LEU A N 1
ATOM 500 C CA . LEU A 1 71 ? 20.015 1.899 -10.806 1.00 96.75 71 LEU A CA 1
ATOM 501 C C . LEU A 1 71 ? 19.568 2.694 -9.570 1.00 96.75 71 LEU A C 1
ATOM 503 O O . LEU A 1 71 ? 18.384 2.661 -9.231 1.00 96.75 71 LEU A O 1
ATOM 507 N N . ARG A 1 72 ? 20.474 3.445 -8.928 1.00 97.06 72 ARG A N 1
ATOM 508 C CA . ARG A 1 72 ? 20.125 4.337 -7.804 1.00 97.06 72 ARG A CA 1
ATOM 509 C C . ARG A 1 72 ? 19.183 5.455 -8.243 1.00 97.06 72 ARG A C 1
ATOM 511 O O 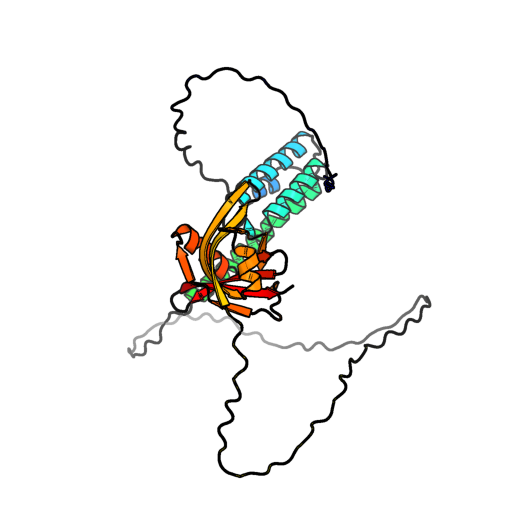. ARG A 1 72 ? 18.191 5.715 -7.566 1.00 97.06 72 ARG A O 1
ATOM 518 N N . GLU A 1 73 ? 19.457 6.069 -9.392 1.00 96.19 73 GLU A N 1
ATOM 519 C CA . GLU A 1 73 ? 18.597 7.107 -9.966 1.00 96.19 73 GLU A CA 1
ATOM 520 C C . GLU A 1 73 ? 17.199 6.553 -10.288 1.00 96.19 73 GLU A C 1
ATOM 522 O O . GLU A 1 73 ? 16.192 7.118 -9.860 1.00 96.19 73 GLU A O 1
ATOM 527 N N . ALA A 1 74 ? 17.117 5.392 -10.948 1.00 96.31 74 ALA A N 1
ATOM 528 C CA . ALA A 1 74 ? 15.843 4.736 -11.236 1.00 96.31 74 ALA A CA 1
ATOM 529 C C . ALA A 1 74 ? 15.055 4.412 -9.955 1.00 96.31 74 ALA A C 1
ATOM 531 O O . ALA A 1 74 ? 13.840 4.620 -9.914 1.00 96.31 74 ALA A O 1
ATOM 532 N N . LEU A 1 75 ? 15.729 3.942 -8.899 1.00 95.94 75 LEU A N 1
ATOM 533 C CA . LEU A 1 75 ? 15.105 3.651 -7.608 1.00 95.94 75 LEU A CA 1
ATOM 534 C C . LEU A 1 75 ? 14.516 4.915 -6.963 1.00 95.94 75 LEU A C 1
ATOM 536 O O . LEU A 1 75 ? 13.369 4.890 -6.512 1.00 95.94 75 LEU A O 1
ATOM 540 N N . GLN A 1 76 ? 15.258 6.025 -6.973 1.00 94.25 76 GLN A N 1
ATOM 541 C CA . GLN A 1 76 ? 14.784 7.310 -6.454 1.00 94.25 76 GLN A CA 1
ATOM 542 C C . GLN A 1 76 ? 13.551 7.807 -7.226 1.00 94.25 76 GLN A C 1
ATOM 544 O O . GLN A 1 76 ? 12.572 8.246 -6.617 1.00 94.25 76 GLN A O 1
ATOM 549 N N . CYS A 1 77 ? 13.557 7.667 -8.556 1.00 93.94 77 CYS A N 1
ATOM 550 C CA . CYS A 1 77 ? 12.408 7.991 -9.399 1.00 93.94 77 CYS A CA 1
ATOM 551 C C . CYS A 1 77 ? 11.169 7.145 -9.052 1.00 93.94 77 CYS A C 1
ATOM 553 O O . CYS A 1 77 ? 10.068 7.686 -9.013 1.00 93.94 77 CYS A O 1
ATOM 555 N N . VAL A 1 78 ? 11.320 5.838 -8.784 1.00 93.88 78 VAL A N 1
ATOM 556 C CA . VAL A 1 78 ? 10.189 4.962 -8.407 1.00 93.88 78 VAL A CA 1
ATOM 557 C C . VAL A 1 78 ? 9.628 5.314 -7.033 1.00 93.88 78 VAL A C 1
ATOM 559 O O . VAL A 1 78 ? 8.412 5.309 -6.859 1.00 93.88 78 VAL A O 1
ATOM 562 N N . GLN A 1 79 ? 10.481 5.629 -6.057 1.00 88.38 79 GLN A N 1
ATOM 563 C CA . GLN A 1 79 ? 10.029 5.974 -4.704 1.00 88.38 79 GLN A CA 1
ATOM 564 C C . GLN A 1 79 ? 9.196 7.265 -4.674 1.00 88.38 79 GLN A C 1
ATOM 566 O O . GLN A 1 79 ? 8.267 7.374 -3.872 1.00 88.38 79 GLN A O 1
ATOM 571 N N . GLY A 1 80 ? 9.506 8.219 -5.558 1.00 84.88 80 GLY A N 1
ATOM 572 C CA . GLY A 1 80 ? 8.719 9.440 -5.744 1.00 84.88 80 GLY A CA 1
ATOM 573 C C . GLY A 1 80 ? 7.448 9.257 -6.583 1.00 84.88 80 GLY A C 1
ATOM 574 O O . GLY A 1 80 ? 6.595 10.141 -6.584 1.00 84.88 80 GLY A O 1
ATOM 575 N N . ASP A 1 81 ? 7.301 8.133 -7.289 1.00 87.12 81 ASP A N 1
ATOM 576 C CA . ASP A 1 81 ? 6.165 7.872 -8.171 1.00 87.12 81 ASP A CA 1
ATOM 577 C C . ASP A 1 81 ? 5.080 7.069 -7.439 1.00 87.12 81 ASP A C 1
ATOM 579 O O . ASP A 1 81 ? 5.179 5.851 -7.270 1.00 87.12 81 ASP A O 1
ATOM 583 N N . GLU A 1 82 ? 4.009 7.747 -7.013 1.00 82.81 82 GLU A N 1
ATOM 584 C CA . GLU A 1 82 ? 2.903 7.134 -6.260 1.00 82.81 82 GLU A CA 1
ATOM 585 C C . GLU A 1 82 ? 2.266 5.934 -6.971 1.00 82.81 82 GLU A C 1
ATOM 587 O O . GLU A 1 82 ? 1.747 5.028 -6.315 1.00 82.81 82 GLU A O 1
ATOM 592 N N . GLN A 1 83 ? 2.304 5.911 -8.305 1.00 83.06 83 GLN A N 1
ATOM 593 C CA . GLN A 1 83 ? 1.690 4.849 -9.088 1.00 83.06 83 GLN A CA 1
ATOM 594 C C . GLN A 1 83 ? 2.519 3.560 -9.056 1.00 83.06 83 GLN A C 1
ATOM 596 O O . GLN A 1 83 ? 1.960 2.462 -9.101 1.00 83.06 83 GLN A O 1
ATOM 601 N N . TRP A 1 84 ? 3.845 3.686 -8.987 1.00 85.56 84 TRP A N 1
ATOM 602 C CA . TRP A 1 84 ? 4.770 2.559 -9.113 1.00 85.56 84 TRP A CA 1
ATOM 603 C C . TRP A 1 84 ? 5.438 2.168 -7.796 1.00 85.56 84 TRP A C 1
ATOM 605 O O . TRP A 1 84 ? 5.872 1.021 -7.671 1.00 85.56 84 TRP A O 1
ATOM 615 N N . ASN A 1 85 ? 5.443 3.036 -6.784 1.00 80.44 85 ASN A N 1
ATOM 616 C CA . ASN A 1 85 ? 6.035 2.746 -5.477 1.00 80.44 85 ASN A CA 1
ATOM 617 C C . ASN A 1 85 ? 5.428 1.483 -4.815 1.00 80.44 85 ASN A C 1
ATOM 619 O O . ASN A 1 85 ? 6.124 0.707 -4.169 1.00 80.44 85 ASN A O 1
ATOM 623 N N . CYS A 1 86 ? 4.144 1.190 -5.055 1.00 74.62 86 CYS A N 1
ATOM 624 C CA . CYS A 1 86 ? 3.468 0.006 -4.501 1.00 74.62 86 CYS A CA 1
ATOM 625 C C . CYS A 1 86 ? 3.571 -1.265 -5.371 1.00 74.62 86 CYS A C 1
ATOM 627 O O . CYS A 1 86 ? 3.006 -2.296 -5.013 1.00 74.62 86 CYS A O 1
ATOM 629 N N . SER A 1 87 ? 4.242 -1.213 -6.526 1.00 82.31 87 SER A N 1
ATOM 630 C CA . SER A 1 87 ? 4.155 -2.261 -7.561 1.00 82.31 87 SER A CA 1
ATOM 631 C C . SER A 1 87 ? 5.173 -3.404 -7.437 1.00 82.31 87 SER A C 1
ATOM 633 O O . SER A 1 87 ? 5.188 -4.297 -8.280 1.00 82.31 87 SER A O 1
ATOM 635 N N . GLY A 1 88 ? 6.044 -3.389 -6.424 1.00 88.44 88 GLY A N 1
ATOM 636 C CA . GLY A 1 88 ? 7.149 -4.352 -6.312 1.00 88.44 88 GLY A CA 1
ATOM 637 C C . GLY A 1 88 ? 8.421 -3.946 -7.077 1.00 88.44 88 GLY A C 1
ATOM 638 O O . GLY A 1 88 ? 9.487 -4.527 -6.870 1.00 88.44 88 GLY A O 1
ATOM 639 N N . ILE A 1 89 ? 8.330 -2.938 -7.956 1.00 93.69 89 ILE A N 1
ATOM 640 C CA . ILE A 1 89 ? 9.441 -2.493 -8.814 1.00 93.69 89 ILE A CA 1
ATOM 641 C C . ILE A 1 89 ? 10.601 -1.934 -7.988 1.00 93.69 89 ILE A C 1
ATOM 643 O O . ILE A 1 89 ? 11.754 -2.223 -8.299 1.00 93.69 89 ILE A O 1
ATOM 647 N N . ALA A 1 90 ? 10.315 -1.195 -6.911 1.00 93.75 90 ALA A N 1
ATOM 648 C CA . ALA A 1 90 ? 11.351 -0.672 -6.022 1.00 93.75 90 ALA A CA 1
ATOM 649 C C . ALA A 1 90 ? 12.209 -1.804 -5.428 1.00 93.75 90 ALA A C 1
ATOM 651 O O . ALA A 1 90 ? 13.435 -1.731 -5.465 1.00 93.75 90 ALA A O 1
ATOM 652 N N . GLN A 1 91 ? 11.587 -2.897 -4.964 1.00 93.88 91 GLN A N 1
ATOM 653 C CA . GLN A 1 91 ? 12.316 -4.058 -4.443 1.00 93.88 91 GLN A CA 1
ATOM 654 C C . GLN A 1 91 ? 13.126 -4.770 -5.535 1.00 93.88 91 GLN A C 1
ATOM 656 O O . GLN A 1 91 ? 14.227 -5.250 -5.272 1.00 93.88 91 GLN A O 1
ATOM 661 N N . MET A 1 92 ? 12.606 -4.849 -6.763 1.00 96.50 92 MET A N 1
ATOM 662 C CA . MET A 1 92 ? 13.338 -5.450 -7.882 1.00 96.50 92 MET A CA 1
ATOM 663 C C . MET A 1 92 ? 14.556 -4.618 -8.299 1.00 96.50 92 MET A C 1
ATOM 665 O O . MET A 1 92 ? 15.621 -5.188 -8.532 1.00 96.50 92 MET A O 1
ATOM 669 N N . LEU A 1 93 ? 14.423 -3.289 -8.349 1.00 96.88 93 LEU A N 1
ATOM 670 C CA . LEU A 1 93 ? 15.538 -2.375 -8.613 1.00 96.88 93 LEU A CA 1
ATOM 671 C C . LEU A 1 93 ? 16.589 -2.432 -7.504 1.00 96.88 93 LEU A C 1
ATOM 673 O O . LEU A 1 93 ? 17.777 -2.490 -7.808 1.00 96.88 93 LEU A O 1
ATOM 677 N N . GLN A 1 94 ? 16.163 -2.501 -6.239 1.00 97.06 94 GLN A N 1
ATOM 678 C CA . GLN A 1 94 ? 17.069 -2.676 -5.103 1.00 97.06 94 GLN A CA 1
ATOM 679 C C . GLN A 1 94 ? 17.886 -3.972 -5.226 1.00 97.06 94 GLN A C 1
ATOM 681 O O . GLN A 1 94 ? 19.105 -3.946 -5.085 1.00 97.06 94 GLN A O 1
ATOM 686 N N . ARG A 1 95 ? 17.248 -5.100 -5.577 1.00 97.00 95 ARG A N 1
ATOM 687 C CA . ARG A 1 95 ? 17.963 -6.370 -5.813 1.00 97.00 95 ARG A CA 1
ATOM 688 C C . ARG A 1 95 ? 18.942 -6.279 -6.980 1.00 97.00 95 ARG A C 1
ATOM 690 O O . ARG A 1 95 ? 20.041 -6.816 -6.890 1.00 97.00 95 ARG A O 1
ATOM 697 N N . ALA A 1 96 ? 18.560 -5.614 -8.071 1.00 97.31 96 ALA A N 1
ATOM 698 C CA . ALA A 1 96 ? 19.464 -5.398 -9.197 1.00 97.31 96 ALA A CA 1
ATOM 699 C C . ALA A 1 96 ? 20.679 -4.548 -8.782 1.00 97.31 96 ALA A C 1
ATOM 701 O O . ALA A 1 96 ? 21.802 -4.874 -9.159 1.00 97.31 96 ALA A O 1
ATOM 702 N N . LEU A 1 97 ? 20.478 -3.512 -7.962 1.00 97.31 97 LEU A N 1
ATOM 703 C CA . LEU A 1 97 ? 21.563 -2.691 -7.423 1.00 97.31 97 LEU A CA 1
ATOM 704 C C . LEU A 1 97 ? 22.524 -3.523 -6.563 1.00 97.31 97 LEU A C 1
ATOM 706 O O . LEU A 1 97 ? 23.725 -3.505 -6.820 1.00 97.31 97 LEU A O 1
ATOM 710 N N . GLU A 1 98 ? 22.006 -4.334 -5.637 1.00 97.12 98 GLU A N 1
ATOM 711 C CA . GLU A 1 98 ? 22.823 -5.245 -4.818 1.00 97.12 98 GLU A CA 1
ATOM 712 C C . GLU A 1 98 ? 23.623 -6.240 -5.673 1.00 97.12 98 GLU A C 1
ATOM 714 O O . GLU A 1 98 ? 24.773 -6.557 -5.371 1.00 97.12 98 GLU A O 1
ATOM 719 N N . MET A 1 99 ? 23.031 -6.744 -6.760 1.00 96.69 99 MET A N 1
ATOM 720 C CA . MET A 1 99 ? 23.743 -7.603 -7.708 1.00 96.69 99 MET A CA 1
ATOM 721 C C . MET A 1 99 ? 24.879 -6.849 -8.406 1.00 96.69 99 MET A C 1
ATOM 723 O O . MET A 1 99 ? 25.961 -7.411 -8.567 1.00 96.69 99 MET A O 1
ATOM 727 N N . SER A 1 100 ? 24.661 -5.588 -8.791 1.00 95.75 100 SER A N 1
ATOM 728 C CA . SER A 1 100 ? 25.693 -4.746 -9.405 1.00 95.75 100 SER A CA 1
ATOM 729 C C . SER A 1 100 ? 26.853 -4.488 -8.443 1.00 95.75 100 SER A C 1
ATOM 731 O O . SER A 1 100 ? 28.008 -4.608 -8.838 1.00 95.75 100 SER A O 1
ATOM 733 N N . GLU A 1 101 ? 26.559 -4.201 -7.174 1.00 94.06 101 GLU A N 1
ATOM 734 C CA . GLU A 1 101 ? 27.565 -3.944 -6.132 1.00 94.06 101 GLU A CA 1
ATOM 735 C C . GLU A 1 101 ? 28.389 -5.194 -5.783 1.00 94.06 101 GLU A C 1
ATOM 737 O O . GLU A 1 101 ? 29.545 -5.088 -5.385 1.00 94.06 101 GLU A O 1
ATOM 742 N N . ARG A 1 102 ? 27.838 -6.393 -6.015 1.00 95.38 102 ARG A N 1
ATOM 743 C CA . ARG A 1 102 ? 28.567 -7.674 -5.935 1.00 95.38 102 ARG A CA 1
ATOM 744 C C . ARG A 1 102 ? 29.370 -8.009 -7.201 1.00 95.38 102 ARG A C 1
ATOM 746 O O . ARG A 1 102 ? 29.848 -9.133 -7.331 1.00 95.38 102 ARG A O 1
ATOM 753 N N . GLY A 1 103 ? 29.461 -7.095 -8.167 1.00 93.94 103 GLY A N 1
ATOM 754 C CA . GLY A 1 103 ? 30.148 -7.315 -9.445 1.00 93.94 103 GLY A CA 1
ATOM 755 C C . GLY A 1 103 ? 29.353 -8.145 -10.462 1.00 93.94 103 GLY A C 1
ATOM 756 O O . GLY A 1 103 ? 29.843 -8.423 -11.553 1.00 93.94 103 GLY A O 1
ATOM 757 N N . CYS A 1 104 ? 28.100 -8.514 -10.171 1.00 95.19 104 CYS A N 1
ATOM 758 C CA . CYS A 1 104 ? 27.229 -9.257 -11.091 1.00 95.19 104 CYS A CA 1
ATOM 759 C C . CYS A 1 104 ? 26.500 -8.314 -12.071 1.00 95.19 104 CYS A C 1
ATOM 761 O O . CYS A 1 104 ? 25.276 -8.381 -12.226 1.00 95.19 104 CYS A O 1
ATOM 763 N N . VAL A 1 105 ? 27.247 -7.428 -12.739 1.00 93.25 105 VAL A N 1
ATOM 764 C CA . VAL A 1 105 ? 26.716 -6.283 -13.507 1.00 93.25 105 VAL A CA 1
ATOM 765 C C . VAL A 1 105 ? 25.808 -6.704 -14.661 1.00 93.25 105 VAL A C 1
ATOM 767 O O . VAL A 1 105 ? 24.739 -6.127 -14.845 1.00 93.25 105 VAL A O 1
ATOM 770 N N . GLN A 1 106 ? 26.163 -7.757 -15.402 1.00 92.75 106 GLN A N 1
ATOM 771 C CA . GLN A 1 106 ? 25.333 -8.240 -16.514 1.00 92.75 106 GLN A CA 1
ATOM 772 C C . GLN A 1 106 ? 23.984 -8.781 -16.040 1.00 92.75 106 GLN A C 1
ATOM 774 O O . GLN A 1 106 ? 22.943 -8.506 -16.637 1.00 92.75 106 GLN A O 1
ATOM 779 N N . SER A 1 107 ? 23.988 -9.514 -14.928 1.00 95.06 107 SER A N 1
ATOM 780 C CA . SER A 1 107 ? 22.771 -10.058 -14.332 1.00 95.06 107 SER A CA 1
ATOM 781 C C . SER A 1 107 ? 21.899 -8.947 -13.741 1.00 95.06 107 SER A C 1
ATOM 783 O O . SER A 1 107 ? 20.686 -8.956 -13.953 1.00 95.06 107 SER A O 1
ATOM 785 N N . ALA A 1 108 ? 22.510 -7.959 -13.079 1.00 95.75 108 ALA A N 1
ATOM 786 C CA . ALA A 1 108 ? 21.836 -6.754 -12.599 1.00 95.75 108 ALA A CA 1
ATOM 787 C C . ALA A 1 108 ? 21.172 -5.980 -13.747 1.00 95.75 108 ALA A C 1
ATOM 789 O O . ALA A 1 108 ? 19.974 -5.693 -13.702 1.00 95.75 108 ALA A O 1
ATOM 790 N N . ARG A 1 109 ? 21.927 -5.718 -14.820 1.00 94.88 109 ARG A N 1
ATOM 791 C CA . ARG A 1 109 ? 21.448 -5.032 -16.024 1.00 94.88 109 ARG A CA 1
ATOM 792 C C . ARG A 1 109 ? 20.297 -5.787 -16.675 1.00 94.88 109 ARG A C 1
ATOM 794 O O . ARG A 1 109 ? 19.265 -5.188 -16.956 1.00 94.88 109 ARG A O 1
ATOM 801 N N . LYS A 1 110 ? 20.432 -7.101 -16.870 1.00 95.25 110 LYS A N 1
ATOM 802 C CA . LYS A 1 110 ? 19.379 -7.943 -17.456 1.00 95.25 110 LYS A CA 1
ATOM 803 C C . LYS A 1 110 ? 18.102 -7.925 -16.612 1.00 95.25 110 LYS A C 1
ATOM 805 O O . LYS A 1 110 ? 17.015 -7.787 -17.170 1.00 95.25 110 LYS A O 1
ATOM 810 N N . ALA A 1 111 ? 18.225 -8.028 -15.288 1.00 96.00 111 ALA A N 1
ATOM 811 C CA . ALA A 1 111 ? 17.087 -7.957 -14.374 1.00 96.00 111 ALA A CA 1
ATOM 812 C C . ALA A 1 111 ? 16.384 -6.590 -14.439 1.00 96.00 111 ALA A C 1
ATOM 814 O O . ALA A 1 111 ? 15.157 -6.534 -14.518 1.00 96.00 111 ALA A O 1
ATOM 815 N N . ALA A 1 112 ? 17.155 -5.500 -14.466 1.00 96.00 112 ALA A N 1
ATOM 816 C CA . ALA A 1 112 ? 16.622 -4.147 -14.566 1.00 96.00 112 ALA A CA 1
ATOM 817 C C . ALA A 1 112 ? 15.957 -3.884 -15.926 1.00 96.00 112 ALA A C 1
ATOM 819 O O . ALA A 1 112 ? 14.832 -3.401 -15.973 1.00 96.00 112 ALA A O 1
ATOM 820 N N . VAL A 1 113 ? 16.588 -4.267 -17.040 1.00 94.12 113 VAL A N 1
ATOM 821 C CA . VAL A 1 113 ? 16.012 -4.104 -18.387 1.00 94.12 113 VAL A CA 1
ATOM 822 C C . VAL A 1 113 ? 14.724 -4.918 -18.548 1.00 94.12 113 VAL A C 1
ATOM 824 O O . VAL A 1 113 ? 13.783 -4.431 -19.169 1.00 94.12 113 VAL A O 1
ATOM 827 N N . GLY A 1 114 ? 14.609 -6.091 -17.914 1.00 95.12 114 GLY A N 1
ATOM 828 C CA . GLY A 1 114 ? 13.363 -6.871 -17.903 1.00 95.12 114 GLY A CA 1
ATOM 829 C C . GLY A 1 114 ? 12.154 -6.123 -17.315 1.00 95.12 114 GLY A C 1
ATOM 830 O O . GLY A 1 114 ? 11.012 -6.399 -17.689 1.00 95.12 114 GLY A O 1
ATOM 831 N N . LEU A 1 115 ? 12.375 -5.121 -16.454 1.00 95.69 115 LEU A N 1
ATOM 832 C CA . LEU A 1 115 ? 11.304 -4.261 -15.935 1.00 95.69 115 LEU A CA 1
ATOM 833 C C . LEU A 1 115 ? 10.703 -3.339 -17.004 1.00 95.69 115 LEU A C 1
ATOM 835 O O . LEU A 1 115 ? 9.541 -2.946 -16.877 1.00 95.69 115 LEU A O 1
ATOM 839 N N . LEU A 1 116 ? 11.447 -3.005 -18.065 1.00 95.25 116 LEU A N 1
ATOM 840 C CA . LEU A 1 116 ? 10.925 -2.200 -19.173 1.00 95.25 116 LEU A CA 1
ATOM 841 C C . LEU A 1 116 ? 9.826 -2.941 -19.934 1.00 95.25 116 LEU A C 1
ATOM 843 O O . LEU A 1 116 ? 8.831 -2.331 -20.330 1.00 95.25 116 LEU A O 1
ATOM 847 N N . ASP A 1 117 ? 9.970 -4.252 -20.117 1.00 93.25 117 ASP A N 1
ATOM 848 C CA . ASP A 1 117 ? 8.958 -5.061 -20.796 1.00 93.25 117 ASP A CA 1
ATOM 849 C C . ASP A 1 117 ? 7.705 -5.224 -19.933 1.00 93.25 117 ASP A C 1
ATOM 851 O O . ASP A 1 117 ? 6.585 -5.120 -20.442 1.00 93.25 117 ASP A O 1
ATOM 855 N N . PHE A 1 118 ? 7.877 -5.362 -18.615 1.00 92.88 118 PHE A N 1
ATOM 856 C CA . PHE A 1 118 ? 6.762 -5.299 -17.671 1.00 92.88 118 PHE A CA 1
ATOM 857 C C . PHE A 1 118 ? 6.031 -3.950 -17.745 1.00 92.88 118 PHE A C 1
ATOM 859 O O . PHE A 1 118 ? 4.806 -3.921 -17.864 1.00 92.88 118 PHE A O 1
ATOM 866 N N . HIS A 1 119 ? 6.762 -2.832 -17.759 1.00 93.81 119 HIS A N 1
ATOM 867 C CA . HIS A 1 119 ? 6.174 -1.500 -17.908 1.00 93.81 119 HIS A CA 1
ATOM 868 C C . HIS A 1 119 ? 5.361 -1.372 -19.207 1.00 93.81 119 HIS A C 1
ATOM 870 O O . HIS A 1 119 ? 4.202 -0.954 -19.171 1.00 93.81 119 HIS A O 1
ATOM 876 N N . LYS A 1 120 ? 5.920 -1.804 -20.349 1.00 93.31 120 LYS A N 1
ATOM 877 C CA . LYS A 1 120 ? 5.209 -1.822 -21.643 1.00 93.31 120 LYS A CA 1
ATOM 878 C C . LYS A 1 120 ? 3.936 -2.670 -21.587 1.00 93.31 120 LYS A C 1
ATOM 880 O O . LYS A 1 120 ? 2.908 -2.267 -22.131 1.00 93.31 120 LYS A O 1
ATOM 885 N N . MET A 1 121 ? 3.988 -3.830 -20.929 1.00 93.19 121 MET A N 1
ATOM 886 C CA . MET A 1 121 ? 2.830 -4.711 -20.759 1.00 93.19 121 MET A CA 1
ATOM 887 C C . MET A 1 121 ? 1.722 -4.036 -19.941 1.00 93.19 121 MET A C 1
ATOM 889 O O . MET A 1 121 ? 0.560 -4.059 -20.351 1.00 93.19 121 MET A O 1
ATOM 893 N N . VAL A 1 122 ? 2.072 -3.412 -18.814 1.00 90.19 122 VAL A N 1
ATOM 894 C CA . VAL A 1 122 ? 1.116 -2.705 -17.949 1.00 90.19 122 VAL A CA 1
ATOM 895 C C . VAL A 1 122 ? 0.489 -1.516 -18.678 1.00 90.19 122 VAL A C 1
ATOM 897 O O . VAL A 1 122 ? -0.728 -1.344 -18.611 1.00 90.19 122 VAL A O 1
ATOM 900 N N . GLU A 1 123 ? 1.273 -0.736 -19.425 1.00 90.56 123 GLU A N 1
ATOM 901 C CA . GLU A 1 123 ? 0.748 0.376 -20.228 1.00 90.56 123 GLU A CA 1
ATOM 902 C C . GLU A 1 123 ? -0.208 -0.107 -21.326 1.00 90.56 123 GLU A C 1
ATOM 904 O O . GLU A 1 123 ? -1.312 0.427 -21.469 1.00 90.56 123 GLU A O 1
ATOM 909 N N . LYS A 1 124 ? 0.134 -1.192 -22.032 1.00 92.88 124 LYS A N 1
ATOM 910 C CA . LYS A 1 124 ? -0.777 -1.811 -23.008 1.00 92.88 124 LYS A CA 1
ATOM 911 C C . LYS A 1 124 ? -2.078 -2.277 -22.348 1.00 92.88 124 LYS A C 1
ATOM 913 O O . LYS A 1 124 ? -3.159 -2.045 -22.887 1.00 92.88 124 LYS A O 1
ATOM 918 N N . TYR A 1 125 ? -1.999 -2.899 -21.171 1.00 90.19 125 TYR A N 1
ATOM 919 C CA . TYR A 1 125 ? -3.183 -3.329 -20.427 1.00 90.19 125 TYR A CA 1
ATOM 920 C C . TYR A 1 125 ? -4.063 -2.139 -20.017 1.00 90.19 125 TYR A C 1
ATOM 922 O O . TYR A 1 125 ? -5.277 -2.175 -20.221 1.00 90.19 125 TYR A O 1
ATOM 930 N N . ARG A 1 126 ? -3.466 -1.049 -19.519 1.00 88.00 126 ARG A N 1
ATOM 931 C CA . ARG A 1 126 ? -4.193 0.185 -19.174 1.00 88.00 126 ARG A CA 1
ATOM 932 C C . ARG A 1 126 ? -4.926 0.776 -20.374 1.00 88.00 126 ARG A C 1
ATOM 934 O O . ARG A 1 126 ? -6.085 1.160 -20.233 1.00 88.00 126 ARG A O 1
ATOM 941 N N . GLN A 1 127 ? -4.302 0.792 -21.551 1.00 87.94 127 GLN A N 1
ATOM 942 C CA . GLN A 1 127 ? -4.940 1.261 -22.787 1.00 87.94 127 GLN A CA 1
ATOM 943 C C . GLN A 1 127 ? -6.142 0.391 -23.192 1.00 87.94 127 GLN A C 1
ATOM 945 O O . GLN A 1 127 ? -7.192 0.921 -23.568 1.00 87.94 127 GLN A O 1
ATOM 950 N N . VAL A 1 128 ? -6.033 -0.937 -23.068 1.00 88.12 128 VAL A N 1
ATOM 951 C CA . VAL A 1 128 ? -7.141 -1.871 -23.352 1.00 88.12 128 VAL A CA 1
ATOM 952 C C . VAL A 1 128 ? -8.297 -1.688 -22.362 1.00 88.12 128 VAL A C 1
ATOM 954 O O . VAL A 1 128 ? -9.462 -1.661 -22.757 1.00 88.12 128 VAL A O 1
ATOM 957 N N . VAL A 1 129 ? -8.002 -1.508 -21.073 1.00 82.12 129 VAL A N 1
ATOM 958 C CA . VAL A 1 129 ? -9.039 -1.262 -20.057 1.00 82.12 129 VAL A CA 1
ATOM 959 C C . VAL A 1 129 ? -9.720 0.093 -20.280 1.00 82.12 129 VAL A C 1
ATOM 961 O O . VAL A 1 129 ? -10.946 0.176 -20.223 1.00 82.12 129 VAL A O 1
ATOM 964 N N . ALA A 1 130 ? -8.953 1.142 -20.588 1.00 77.94 130 ALA A N 1
ATOM 965 C CA . ALA A 1 130 ? -9.480 2.489 -20.814 1.00 77.94 130 ALA A CA 1
ATOM 966 C C . ALA A 1 130 ? -10.300 2.624 -22.109 1.00 77.94 130 ALA A C 1
ATOM 968 O O . ALA A 1 130 ? -11.209 3.450 -22.180 1.00 77.94 130 ALA A O 1
ATOM 969 N N . SER A 1 131 ? -9.998 1.836 -23.143 1.00 75.50 131 SER A N 1
ATOM 970 C CA . SER A 1 131 ? -10.799 1.802 -24.375 1.00 75.50 131 SER A CA 1
ATOM 971 C C . SER A 1 131 ? -12.125 1.066 -24.164 1.00 75.50 131 SER A C 1
ATOM 973 O O . SER A 1 131 ? -13.167 1.548 -24.604 1.00 75.50 131 SER A O 1
ATOM 975 N N . LYS A 1 132 ? -12.132 -0.023 -23.385 1.00 69.94 132 LYS A N 1
ATOM 976 C CA . LYS A 1 132 ? -13.351 -0.786 -23.066 1.00 69.94 132 LYS A CA 1
ATOM 977 C C . LYS A 1 132 ? -14.384 0.008 -22.255 1.00 69.94 132 LYS A C 1
ATOM 979 O O . LYS A 1 132 ? -15.576 -0.256 -22.370 1.00 69.94 132 LYS A O 1
ATOM 984 N N . THR A 1 133 ? -13.955 0.992 -21.466 1.00 61.56 133 THR A N 1
ATOM 985 C CA . THR A 1 133 ? -14.862 1.872 -20.708 1.00 61.56 133 THR A CA 1
ATOM 986 C C . THR A 1 133 ? -15.385 3.062 -21.514 1.00 61.56 133 THR A C 1
ATOM 988 O O . THR A 1 133 ? -16.377 3.664 -21.110 1.00 61.56 133 THR A O 1
ATOM 991 N N . LYS A 1 134 ? -14.779 3.384 -22.666 1.00 56.53 134 LYS A N 1
ATOM 992 C CA . LYS A 1 134 ? -15.232 4.467 -23.559 1.00 56.53 134 LYS A CA 1
ATOM 993 C C . LYS A 1 134 ? -16.178 4.001 -24.671 1.00 56.53 134 LYS A C 1
ATOM 995 O O . LYS A 1 134 ? -16.876 4.830 -25.242 1.00 56.53 134 LYS A O 1
ATOM 1000 N N . SER A 1 135 ? -16.253 2.701 -24.959 1.00 52.44 135 SER A N 1
ATOM 1001 C CA . SER A 1 135 ? -17.086 2.159 -26.049 1.00 52.44 135 SER A CA 1
ATOM 1002 C C . SER A 1 135 ? -18.524 1.781 -25.660 1.00 52.44 135 SER A C 1
ATOM 1004 O O . SER A 1 135 ? -19.244 1.244 -26.495 1.00 52.44 135 SER A O 1
ATOM 1006 N N . SER A 1 136 ? -18.980 2.073 -24.437 1.00 50.22 136 SER A N 1
ATOM 1007 C CA . SER A 1 136 ? -20.339 1.716 -23.975 1.00 50.22 136 SER A CA 1
ATOM 1008 C C . SER A 1 136 ? -21.327 2.892 -23.925 1.00 50.22 136 SER A C 1
ATOM 1010 O O . SER A 1 136 ? -22.366 2.785 -23.277 1.00 50.22 136 SER A O 1
ATOM 1012 N N . SER A 1 137 ? -21.048 4.008 -24.613 1.00 45.75 137 SER A N 1
ATOM 1013 C CA . SER A 1 137 ? -21.975 5.149 -24.726 1.00 45.75 137 SER A CA 1
ATOM 1014 C C . SER A 1 137 ? -22.244 5.574 -26.179 1.00 45.75 137 SER A C 1
ATOM 1016 O O . SER A 1 137 ? -21.967 6.699 -26.585 1.00 45.75 137 SER A O 1
ATOM 1018 N N . SER A 1 138 ? -22.818 4.675 -26.972 1.00 44.06 138 SER A N 1
ATOM 1019 C CA . SER A 1 138 ? -23.632 5.037 -28.141 1.00 44.06 138 SER A CA 1
ATOM 1020 C C . SER A 1 138 ? -24.751 3.996 -28.221 1.00 44.06 138 SER A C 1
ATOM 1022 O O . SER A 1 138 ? -24.540 2.879 -28.673 1.00 44.06 138 SER A O 1
ATOM 1024 N N . GLY A 1 139 ? -25.903 4.212 -27.594 1.00 44.66 139 GLY A N 1
ATOM 1025 C CA . GLY A 1 139 ? -26.824 5.260 -28.010 1.00 44.66 139 GLY A CA 1
ATOM 1026 C C . GLY A 1 139 ? -27.699 4.709 -29.132 1.00 44.66 139 GLY A C 1
ATOM 1027 O O . GLY A 1 139 ? -27.444 4.959 -30.304 1.00 44.66 139 GLY A O 1
ATOM 1028 N N . HIS A 1 140 ? -28.707 3.920 -28.755 1.00 47.47 140 HIS A N 1
ATOM 1029 C CA . HIS A 1 140 ? -29.898 3.720 -29.568 1.00 47.47 140 HIS A CA 1
ATOM 1030 C C . HIS A 1 140 ? -30.542 5.085 -29.831 1.00 47.47 140 HIS A C 1
ATOM 1032 O O . HIS A 1 140 ? -31.061 5.708 -28.908 1.00 47.47 140 HIS A O 1
ATOM 1038 N N . SER A 1 141 ? -30.543 5.503 -31.094 1.00 42.22 141 SER A N 1
ATOM 1039 C CA . SER A 1 141 ? -31.396 6.573 -31.605 1.00 42.22 141 SER A CA 1
ATOM 1040 C C . SER A 1 141 ? -32.048 6.070 -32.887 1.00 42.22 141 SER A C 1
ATOM 1042 O O . SER A 1 141 ? -31.466 6.117 -33.968 1.00 42.22 141 SER A O 1
ATOM 1044 N N . SER A 1 142 ? -33.256 5.538 -32.757 1.00 46.47 142 SER A N 1
ATOM 1045 C CA . SER A 1 142 ? -34.167 5.293 -33.872 1.00 46.47 142 SER A CA 1
ATOM 1046 C C . SER A 1 142 ? 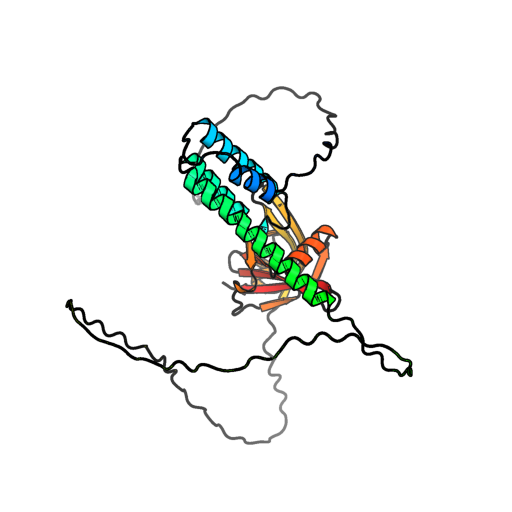-34.573 6.632 -34.497 1.00 46.47 142 SER A C 1
ATOM 1048 O O . SER A 1 142 ? -35.059 7.476 -33.756 1.00 46.47 142 SER A O 1
ATOM 1050 N N . CYS A 1 143 ? -34.408 6.830 -35.813 1.00 39.00 143 CYS A N 1
ATOM 1051 C CA . CYS A 1 143 ? -35.467 7.270 -36.748 1.00 39.00 143 CYS A CA 1
ATOM 1052 C C . CYS A 1 143 ? -34.918 7.628 -38.150 1.00 39.00 143 CYS A C 1
ATOM 1054 O O . CYS A 1 143 ? -34.160 8.575 -38.313 1.00 39.00 143 CYS A O 1
ATOM 1056 N N . SER A 1 144 ? -35.382 6.882 -39.158 1.00 47.88 144 SER A N 1
ATOM 1057 C CA . SER A 1 144 ? -35.992 7.353 -40.415 1.00 47.88 144 SER A CA 1
ATOM 1058 C C . SER A 1 144 ? -35.453 8.617 -41.123 1.00 47.88 144 SER A C 1
ATOM 1060 O O . SER A 1 144 ? -35.796 9.738 -40.759 1.00 47.88 144 SER A O 1
ATOM 1062 N N . GLY A 1 145 ? -34.812 8.425 -42.285 1.00 38.31 145 GLY A N 1
ATOM 1063 C CA . GLY A 1 145 ? -34.606 9.462 -43.305 1.00 38.31 145 GLY A CA 1
ATOM 1064 C C . GLY A 1 145 ? -34.255 8.859 -44.671 1.00 38.31 145 GLY A C 1
ATOM 1065 O O . GLY A 1 145 ? -33.325 8.075 -44.787 1.00 38.31 145 GLY A O 1
ATOM 1066 N N . LYS A 1 146 ? -35.058 9.167 -45.691 1.00 49.81 146 LYS A N 1
ATOM 1067 C CA . LYS A 1 146 ? -35.074 8.586 -47.046 1.00 49.81 146 LYS A CA 1
ATOM 1068 C C . LYS A 1 146 ? -33.901 9.031 -47.945 1.00 49.81 146 LYS A C 1
ATOM 1070 O O . LYS A 1 146 ? -33.525 10.190 -47.903 1.00 49.81 146 LYS A O 1
ATOM 1075 N N . ARG A 1 147 ? -33.501 8.097 -48.829 1.00 58.78 147 ARG A N 1
ATOM 1076 C CA . ARG A 1 147 ? -33.056 8.176 -50.251 1.00 58.78 147 ARG A CA 1
ATOM 1077 C C . ARG A 1 147 ? -32.249 9.387 -50.755 1.00 58.78 147 ARG A C 1
ATOM 1079 O O . ARG A 1 147 ? -32.728 10.505 -50.670 1.00 58.78 147 ARG A O 1
ATOM 1086 N N . VAL A 1 148 ? -31.167 9.057 -51.475 1.00 44.53 148 VAL A N 1
ATOM 1087 C CA . VAL A 1 148 ? -30.666 9.464 -52.825 1.00 44.53 148 VAL A CA 1
ATOM 1088 C C . VAL A 1 148 ? -29.134 9.303 -52.723 1.00 44.53 148 VAL A C 1
ATOM 1090 O O . VAL A 1 148 ? -28.572 9.804 -51.762 1.00 44.53 148 VAL A O 1
ATOM 1093 N N . GLY A 1 149 ? -28.357 8.597 -53.544 1.00 40.75 149 GLY A N 1
ATOM 1094 C CA . GLY A 1 149 ? -28.460 8.049 -54.897 1.00 40.75 149 GLY A CA 1
ATOM 1095 C C . GLY A 1 149 ? -27.057 8.185 -55.533 1.00 40.75 149 GLY A C 1
ATOM 1096 O O . GLY A 1 149 ? -26.430 9.207 -55.278 1.00 40.75 149 GLY A O 1
ATOM 1097 N N . SER A 1 150 ? -26.626 7.208 -56.355 1.00 44.34 150 SER A N 1
ATOM 1098 C CA . SER A 1 150 ? -25.423 7.232 -57.236 1.00 44.34 150 SER A CA 1
ATOM 1099 C C . SER A 1 150 ? -24.057 7.225 -56.508 1.00 44.34 150 SER A C 1
ATOM 1101 O O . SER A 1 150 ? -23.903 7.908 -55.509 1.00 44.34 150 SER A O 1
ATOM 1103 N N . GLU A 1 151 ? -22.993 6.510 -56.880 1.00 48.09 151 GLU A N 1
ATOM 1104 C CA . GLU A 1 151 ? -22.619 5.767 -58.087 1.00 48.09 151 GLU A CA 1
ATOM 1105 C C . GLU A 1 151 ? -21.392 4.871 -57.786 1.00 48.09 151 GLU A C 1
ATOM 1107 O O . GLU A 1 151 ? -20.498 5.228 -57.023 1.00 48.09 151 GLU A O 1
ATOM 1112 N N . GLU A 1 152 ? -21.468 3.671 -58.351 1.00 49.22 152 GLU A N 1
ATOM 1113 C CA . GLU A 1 152 ? -20.463 2.719 -58.849 1.00 49.22 152 GLU A CA 1
ATOM 1114 C C . GLU A 1 152 ? -18.960 3.002 -58.631 1.00 49.22 152 GLU A C 1
ATOM 1116 O O . GLU A 1 152 ? -18.408 3.968 -59.149 1.00 49.22 152 GLU A O 1
ATOM 1121 N N . MET A 1 153 ? -18.258 2.049 -57.997 1.00 62.97 153 MET A N 1
ATOM 1122 C CA . MET A 1 153 ? -16.924 1.643 -58.454 1.00 62.97 153 MET A CA 1
ATOM 1123 C C . MET A 1 153 ? -16.630 0.196 -58.030 1.00 62.97 153 MET A C 1
ATOM 1125 O O . MET A 1 153 ? -16.489 -0.117 -56.846 1.00 62.97 153 MET A O 1
ATOM 1129 N N . ASP A 1 154 ? -16.578 -0.674 -59.036 1.00 47.94 154 ASP A N 1
ATOM 1130 C CA . ASP A 1 154 ? -16.172 -2.071 -58.967 1.00 47.94 154 ASP A CA 1
ATOM 1131 C C . ASP A 1 154 ? -14.732 -2.228 -58.463 1.00 47.94 154 ASP A C 1
ATOM 1133 O O . ASP A 1 154 ? -13.805 -1.541 -58.898 1.00 47.94 154 ASP A O 1
ATOM 1137 N N . SER A 1 155 ? -14.519 -3.192 -57.572 1.00 56.41 155 SER A N 1
ATOM 1138 C CA . SER A 1 155 ? -13.218 -3.840 -57.397 1.00 56.41 155 SER A CA 1
ATOM 1139 C C . SER A 1 155 ? -13.450 -5.298 -57.036 1.00 56.41 155 SER A C 1
ATOM 1141 O O . SER A 1 155 ? -13.505 -5.712 -55.879 1.00 56.41 155 SER A O 1
ATOM 1143 N N . GLU A 1 156 ? -13.640 -6.036 -58.118 1.00 55.47 156 GLU A N 1
ATOM 1144 C CA . GLU A 1 156 ? -13.472 -7.465 -58.302 1.00 55.47 156 GLU A CA 1
ATOM 1145 C C . GLU A 1 156 ? -12.092 -7.911 -57.772 1.00 55.47 156 GLU A C 1
ATOM 1147 O O . GLU A 1 156 ? -11.051 -7.569 -58.330 1.00 55.47 156 GLU A O 1
ATOM 1152 N N . PHE A 1 157 ? -12.063 -8.669 -56.673 1.00 54.19 157 PHE A N 1
ATOM 1153 C CA . PHE A 1 157 ? -10.930 -9.542 -56.364 1.00 54.19 157 PHE A CA 1
ATOM 1154 C C . PHE A 1 157 ? -11.455 -10.880 -55.842 1.00 54.19 157 PHE A C 1
ATOM 1156 O O . PHE A 1 157 ? -11.798 -11.048 -54.673 1.00 54.19 157 PHE A O 1
ATOM 1163 N N . THR A 1 158 ? -11.588 -11.770 -56.817 1.00 59.66 158 THR A N 1
ATOM 1164 C CA . THR A 1 158 ? -11.654 -13.232 -56.797 1.00 59.66 158 THR A CA 1
ATOM 1165 C C . THR A 1 158 ? -11.509 -13.943 -55.448 1.00 59.66 158 THR A C 1
ATOM 1167 O O . THR A 1 158 ? -10.475 -13.904 -54.780 1.00 59.66 158 THR A O 1
ATOM 1170 N N . GLU A 1 159 ? -12.577 -14.677 -55.151 1.00 64.19 159 GLU A N 1
ATOM 1171 C CA . GLU A 1 159 ? -12.636 -15.996 -54.525 1.00 64.19 159 GLU A CA 1
ATOM 1172 C C . GLU A 1 159 ? -11.401 -16.897 -54.743 1.00 64.19 159 GLU A C 1
ATOM 1174 O O . GLU A 1 159 ? -10.973 -17.118 -55.869 1.00 64.19 159 GLU A O 1
ATOM 1179 N N . ASP A 1 160 ? -10.889 -17.502 -53.667 1.00 52.25 160 ASP A N 1
ATOM 1180 C CA . ASP A 1 160 ? -10.480 -18.909 -53.713 1.00 52.25 160 ASP A CA 1
ATOM 1181 C C . ASP A 1 160 ? -10.661 -19.562 -52.333 1.00 52.25 160 ASP A C 1
ATOM 1183 O O . ASP A 1 160 ? -10.636 -18.922 -51.277 1.00 52.25 160 ASP A O 1
ATOM 1187 N N . ALA A 1 161 ? -10.967 -20.845 -52.392 1.00 44.19 161 ALA A N 1
ATOM 1188 C CA . ALA A 1 161 ? -11.779 -21.613 -51.477 1.00 44.19 161 ALA A CA 1
ATOM 1189 C C . ALA A 1 161 ? -10.955 -22.552 -50.578 1.00 44.19 161 ALA A C 1
ATOM 1191 O O . ALA A 1 161 ? -9.748 -22.706 -50.724 1.00 44.19 161 ALA A O 1
ATOM 1192 N N . CYS A 1 162 ? -11.691 -23.270 -49.716 1.00 47.09 162 CYS A N 1
ATOM 1193 C CA . CYS A 1 162 ? -11.313 -24.529 -49.052 1.00 47.09 162 CYS A CA 1
ATOM 1194 C C . CYS A 1 162 ? -10.215 -24.424 -47.974 1.00 47.09 162 CYS A C 1
ATOM 1196 O O . CYS A 1 162 ? -9.082 -24.060 -48.228 1.00 47.09 162 CYS A O 1
ATOM 1198 N N . GLY A 1 163 ? -10.395 -24.820 -46.716 1.00 40.59 163 GLY A N 1
ATOM 1199 C CA . GLY A 1 163 ? -11.385 -25.647 -46.033 1.00 40.59 163 GLY A CA 1
ATOM 1200 C C . GLY A 1 163 ? -10.797 -26.027 -44.653 1.00 40.59 163 GLY A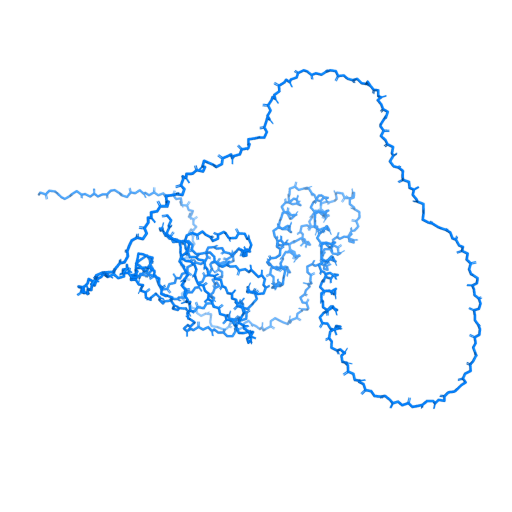 C 1
ATOM 1201 O O . GLY A 1 163 ? -9.615 -25.784 -44.397 1.00 40.59 163 GLY A O 1
ATOM 1202 N N . PRO A 1 164 ? -11.578 -26.609 -43.726 1.00 54.56 164 PRO A N 1
ATOM 1203 C CA . PRO A 1 164 ? -11.105 -26.908 -42.379 1.00 54.56 164 PRO A CA 1
ATOM 1204 C C . PRO A 1 164 ? -10.359 -28.249 -42.353 1.00 54.56 164 PRO A C 1
ATOM 1206 O O . PRO A 1 164 ? -10.966 -29.322 -42.401 1.00 54.56 164 PRO A O 1
ATOM 1209 N N . LEU A 1 165 ? -9.031 -28.210 -42.236 1.00 47.62 165 LEU A N 1
ATOM 1210 C CA . LEU A 1 165 ? -8.230 -29.416 -42.034 1.00 47.62 165 LEU A CA 1
ATOM 1211 C C . LEU A 1 165 ? -8.325 -29.9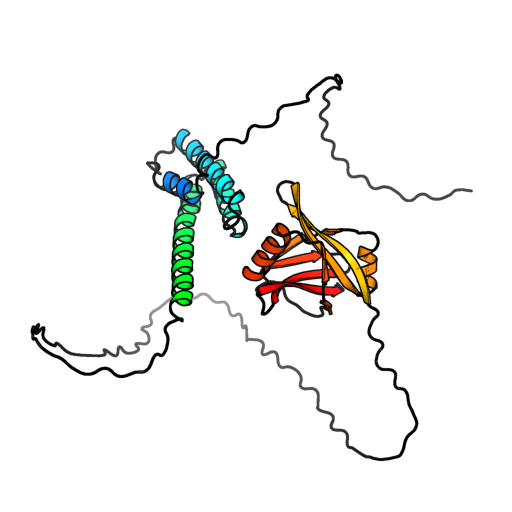00 -40.580 1.00 47.62 165 LEU A C 1
ATOM 1213 O O . LEU A 1 165 ? -7.624 -29.438 -39.681 1.00 47.62 165 LEU A O 1
ATOM 1217 N N . LYS A 1 166 ? -9.175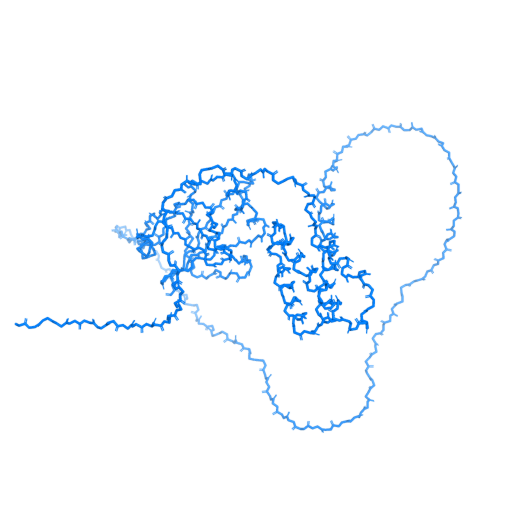 -30.912 -40.386 1.00 49.00 166 LYS A N 1
ATOM 1218 C CA . LYS A 1 166 ? -9.012 -31.946 -39.358 1.00 49.00 166 LYS A CA 1
ATOM 1219 C C . LYS A 1 166 ? -7.593 -32.538 -39.448 1.00 49.00 166 LYS A C 1
ATOM 1221 O O . LYS A 1 166 ? -7.262 -33.182 -40.437 1.00 49.00 166 LYS A O 1
ATOM 1226 N N . ARG A 1 167 ? -6.803 -32.425 -38.381 1.00 52.03 167 ARG A N 1
ATOM 1227 C CA . ARG A 1 167 ? -5.723 -33.373 -38.041 1.00 52.03 167 ARG A CA 1
ATOM 1228 C C . ARG A 1 167 ? -6.012 -33.873 -36.629 1.00 52.03 167 ARG A C 1
ATOM 1230 O O . ARG A 1 167 ? -5.945 -33.114 -35.675 1.00 52.03 167 ARG A O 1
ATOM 1237 N N . GLN A 1 168 ? -6.733 -34.983 -36.501 1.00 43.38 168 GLN A N 1
ATOM 1238 C CA . GLN A 1 168 ? -6.191 -36.340 -36.354 1.00 43.38 168 GLN A CA 1
ATOM 1239 C C . GLN A 1 168 ? -5.106 -36.466 -35.276 1.00 43.38 168 GLN A C 1
ATOM 1241 O O . GLN A 1 168 ? -3.926 -36.219 -35.485 1.00 43.38 168 GLN A O 1
ATOM 1246 N N . ARG A 1 169 ? -5.609 -36.903 -34.122 1.00 43.03 169 ARG A N 1
ATOM 1247 C CA . ARG A 1 169 ? -5.012 -37.765 -33.104 1.00 43.03 169 ARG A CA 1
ATOM 1248 C C . ARG A 1 169 ? -4.048 -38.803 -33.700 1.00 43.03 169 ARG A C 1
ATOM 1250 O O . ARG A 1 169 ? -4.487 -39.668 -34.452 1.00 43.03 169 ARG A O 1
ATOM 1257 N N . THR A 1 170 ? -2.793 -38.773 -33.268 1.00 48.97 170 THR A N 1
ATOM 1258 C CA . THR A 1 170 ? -1.860 -39.907 -33.333 1.00 48.97 170 THR A CA 1
ATOM 1259 C C . THR A 1 170 ? -1.281 -40.136 -31.940 1.00 48.97 170 THR A C 1
ATOM 1261 O O . THR A 1 170 ? -0.664 -39.249 -31.355 1.00 48.97 170 THR A O 1
ATOM 1264 N N . THR A 1 171 ? -1.570 -41.312 -31.394 1.00 44.25 171 THR A N 1
ATOM 1265 C CA . THR A 1 171 ? -0.952 -41.934 -30.211 1.00 44.25 171 THR A CA 1
ATOM 1266 C C . THR A 1 171 ? 0.290 -42.744 -30.664 1.00 44.25 171 THR A C 1
ATOM 1268 O O . THR A 1 171 ? 0.594 -42.716 -31.858 1.00 44.25 171 THR A O 1
ATOM 1271 N N . PRO A 1 172 ? 1.086 -43.365 -29.772 1.00 50.44 172 PRO A N 1
ATOM 1272 C CA . PRO A 1 172 ? 2.524 -43.129 -29.682 1.00 50.44 172 PRO A CA 1
ATOM 1273 C C . PRO A 1 172 ? 3.337 -44.270 -30.318 1.00 50.44 172 PRO A C 1
ATOM 1275 O O . PRO A 1 172 ? 2.828 -45.371 -30.513 1.00 50.44 172 PRO A O 1
ATOM 1278 N N . VAL A 1 173 ? 4.614 -44.018 -30.600 1.00 50.47 173 VAL A N 1
ATOM 1279 C CA . VAL A 1 173 ? 5.599 -45.073 -30.866 1.00 50.47 173 VAL A CA 1
ATOM 1280 C C . VAL A 1 173 ? 6.505 -45.179 -29.646 1.00 50.47 173 VAL A C 1
ATOM 1282 O O . VAL A 1 173 ? 7.093 -44.189 -29.213 1.00 50.47 173 VAL A O 1
ATOM 1285 N N . GLU A 1 174 ? 6.527 -46.383 -29.083 1.00 42.38 174 GLU A N 1
ATOM 1286 C CA . GLU A 1 174 ? 7.491 -46.878 -28.108 1.00 42.38 174 GLU A CA 1
ATOM 1287 C C . GLU A 1 174 ? 8.876 -47.024 -28.750 1.00 42.38 174 GLU A C 1
ATOM 1289 O O . GLU A 1 174 ? 8.963 -47.490 -29.879 1.00 42.38 174 GLU A O 1
ATOM 1294 N N . GLU A 1 175 ? 9.945 -46.727 -28.009 1.00 42.28 175 GLU A N 1
ATOM 1295 C CA . GLU A 1 175 ? 11.018 -47.707 -27.788 1.00 42.28 175 GLU A CA 1
ATOM 1296 C C . GLU A 1 175 ? 11.944 -47.265 -26.640 1.00 42.28 175 GLU A C 1
ATOM 1298 O O . GLU A 1 175 ? 12.402 -46.126 -26.609 1.00 42.28 175 GLU A O 1
ATOM 1303 N N . ALA A 1 176 ? 12.138 -48.196 -25.694 1.00 37.97 176 ALA A N 1
ATOM 1304 C CA . ALA A 1 176 ? 13.347 -48.537 -24.928 1.00 37.97 176 ALA A CA 1
ATOM 1305 C C . ALA A 1 176 ? 14.343 -47.404 -24.579 1.00 37.97 176 ALA A C 1
ATOM 1307 O O . ALA A 1 176 ? 14.869 -46.717 -25.437 1.00 37.97 176 ALA A O 1
ATOM 1308 N N . SER A 1 177 ? 14.848 -47.230 -23.362 1.00 42.69 177 SER A N 1
ATOM 1309 C CA . SER A 1 177 ? 15.057 -48.131 -22.228 1.00 42.69 177 SER A CA 1
ATOM 1310 C C . SER A 1 177 ? 15.769 -47.310 -21.141 1.00 42.69 177 SER A C 1
ATOM 1312 O O . SER A 1 177 ? 16.491 -46.376 -21.471 1.00 42.69 177 SER A O 1
ATOM 1314 N N . VAL A 1 178 ? 15.552 -47.639 -19.868 1.00 46.00 178 VAL A N 1
ATOM 1315 C CA . VAL A 1 178 ? 16.556 -47.897 -18.812 1.00 46.00 178 VAL A CA 1
ATOM 1316 C C . VAL A 1 178 ? 15.779 -47.961 -17.497 1.00 46.00 178 VAL A C 1
ATOM 1318 O O . VAL A 1 178 ? 15.046 -47.045 -17.133 1.00 46.00 178 VAL A O 1
ATOM 1321 N N . ALA A 1 179 ? 15.908 -49.110 -16.845 1.00 45.09 179 ALA A N 1
ATOM 1322 C CA . ALA A 1 179 ? 15.363 -49.419 -15.541 1.00 45.09 179 ALA A CA 1
ATOM 1323 C C . ALA A 1 179 ? 16.023 -48.565 -14.451 1.00 45.09 179 ALA A C 1
ATOM 1325 O O . ALA A 1 179 ? 17.244 -48.453 -14.436 1.00 45.09 179 ALA A O 1
ATOM 1326 N N . ASP A 1 180 ? 15.228 -48.056 -13.512 1.00 48.72 180 ASP A N 1
ATOM 1327 C CA . ASP A 1 180 ? 15.612 -48.080 -12.103 1.00 48.72 180 ASP A CA 1
ATOM 1328 C C . ASP A 1 180 ? 14.359 -48.090 -11.214 1.00 48.72 180 ASP A C 1
ATOM 1330 O O . ASP A 1 180 ? 13.304 -47.551 -11.558 1.00 48.72 180 ASP A O 1
ATOM 1334 N N . ASP A 1 181 ? 14.486 -48.813 -10.116 1.00 46.19 181 ASP A N 1
ATOM 1335 C CA . ASP A 1 181 ? 13.451 -49.519 -9.371 1.00 46.19 181 ASP A CA 1
ATOM 1336 C C . ASP A 1 181 ? 13.173 -48.771 -8.061 1.00 46.19 181 ASP A C 1
ATOM 1338 O O . ASP A 1 181 ? 14.020 -48.777 -7.172 1.00 46.19 181 ASP A O 1
ATOM 1342 N N . ILE A 1 182 ? 12.023 -48.092 -7.921 1.00 55.22 182 ILE A N 1
ATOM 1343 C CA . ILE A 1 182 ? 11.523 -47.629 -6.610 1.00 55.22 182 ILE A CA 1
ATOM 1344 C C . ILE A 1 182 ? 9.979 -47.632 -6.593 1.00 55.22 182 ILE A C 1
ATOM 1346 O O . ILE A 1 182 ? 9.358 -46.801 -7.262 1.00 55.22 182 ILE A O 1
ATOM 1350 N N . PRO A 1 183 ? 9.320 -48.494 -5.793 1.00 47.38 183 PRO A N 1
ATOM 1351 C CA . PRO A 1 183 ? 7.874 -48.471 -5.611 1.00 47.38 183 PRO A CA 1
ATOM 1352 C C . PRO A 1 183 ? 7.498 -47.599 -4.403 1.00 47.38 183 PRO A C 1
ATOM 1354 O O . PRO A 1 183 ? 7.727 -47.983 -3.257 1.00 47.38 183 PRO A O 1
ATOM 1357 N N . ILE A 1 184 ? 6.876 -46.437 -4.635 1.00 48.34 184 ILE A N 1
ATOM 1358 C CA . ILE A 1 184 ? 6.139 -45.717 -3.583 1.00 48.34 184 ILE A CA 1
ATOM 1359 C C . ILE A 1 184 ? 4.721 -45.421 -4.066 1.00 48.34 184 ILE A C 1
ATOM 1361 O O . ILE A 1 184 ? 4.450 -44.534 -4.872 1.00 48.34 184 ILE A O 1
ATOM 1365 N N . ASP A 1 185 ? 3.833 -46.230 -3.511 1.00 44.16 185 ASP A N 1
ATOM 1366 C CA . ASP A 1 185 ? 2.384 -46.198 -3.549 1.00 44.16 185 ASP A CA 1
ATOM 1367 C C . ASP A 1 185 ? 1.871 -44.921 -2.846 1.00 44.16 185 ASP A C 1
ATOM 1369 O O . ASP A 1 185 ? 1.968 -44.793 -1.624 1.00 44.16 185 ASP A O 1
ATOM 1373 N N . GLN A 1 186 ? 1.356 -43.938 -3.594 1.00 42.09 186 GLN A N 1
ATOM 1374 C CA . GLN A 1 186 ? 0.594 -42.817 -3.023 1.00 42.09 186 GLN A CA 1
ATOM 1375 C C . GLN A 1 186 ? -0.727 -42.613 -3.762 1.00 42.09 186 GLN A C 1
ATOM 1377 O O . GLN A 1 186 ? -0.912 -41.763 -4.631 1.00 42.09 186 GLN A O 1
ATOM 1382 N N . ARG A 1 187 ? -1.666 -43.448 -3.328 1.00 44.16 187 ARG A N 1
ATOM 1383 C CA . ARG A 1 187 ? -3.118 -43.287 -3.364 1.00 44.16 187 ARG A CA 1
ATOM 1384 C C . ARG A 1 187 ? -3.536 -41.840 -3.024 1.00 44.16 187 ARG A C 1
ATOM 1386 O O . ARG A 1 187 ? -3.125 -41.331 -1.980 1.00 44.16 187 ARG A O 1
ATOM 1393 N N . PRO A 1 188 ? -4.405 -41.181 -3.809 1.00 43.31 188 PRO A N 1
ATOM 1394 C CA . PRO A 1 188 ? -5.064 -39.966 -3.351 1.00 43.31 188 PRO A CA 1
ATOM 1395 C C . PRO A 1 188 ? -6.020 -40.324 -2.206 1.00 43.31 188 PRO A C 1
ATOM 1397 O O . PRO A 1 188 ? -6.954 -41.109 -2.377 1.00 43.31 188 PRO A O 1
ATOM 1400 N N . ALA A 1 189 ? -5.757 -39.771 -1.022 1.00 45.44 189 ALA A N 1
ATOM 1401 C CA . ALA A 1 189 ? -6.641 -39.861 0.129 1.00 45.44 189 ALA A CA 1
ATOM 1402 C C . ALA A 1 189 ? -7.952 -39.118 -0.170 1.00 45.44 189 ALA A C 1
ATOM 1404 O O . ALA A 1 189 ? -8.059 -37.899 -0.049 1.00 45.44 189 ALA A O 1
ATOM 1405 N N . GLU A 1 190 ? -8.950 -39.889 -0.581 1.00 42.75 190 GLU A N 1
ATOM 1406 C CA . GLU A 1 190 ? -10.361 -39.542 -0.547 1.00 42.75 190 GLU A CA 1
ATOM 1407 C C . GLU A 1 190 ? -10.747 -39.260 0.914 1.00 42.75 190 GLU A C 1
ATOM 1409 O O . GLU A 1 190 ? -10.870 -40.165 1.740 1.00 42.75 190 GLU A O 1
ATOM 1414 N N . PHE A 1 191 ? -10.864 -37.979 1.269 1.00 40.47 191 PHE A N 1
ATOM 1415 C CA . PHE A 1 191 ? -11.309 -37.561 2.596 1.00 40.47 191 PHE A CA 1
ATOM 1416 C C . PHE A 1 191 ? -12.830 -37.742 2.677 1.00 40.47 191 PHE A C 1
ATOM 1418 O O . PHE A 1 191 ? -13.611 -36.812 2.472 1.00 40.47 191 PHE A O 1
ATOM 1425 N N . ALA A 1 192 ? -13.250 -38.982 2.926 1.00 41.47 192 ALA A N 1
ATOM 1426 C CA . ALA A 1 192 ? -14.625 -39.325 3.238 1.00 41.47 192 ALA A CA 1
ATOM 1427 C C . ALA A 1 192 ? -15.022 -38.663 4.568 1.00 41.47 192 ALA A C 1
ATOM 1429 O O . ALA A 1 192 ? -14.516 -39.006 5.637 1.00 41.47 192 ALA A O 1
ATOM 1430 N N . VAL A 1 193 ? -15.930 -37.690 4.496 1.00 49.41 193 VAL A N 1
ATOM 1431 C CA . VAL A 1 193 ? -16.583 -37.092 5.664 1.00 49.41 193 VAL A CA 1
ATOM 1432 C C . VAL A 1 193 ? -17.538 -38.134 6.262 1.00 49.41 193 VAL A C 1
ATOM 1434 O O . VAL A 1 193 ? -18.429 -38.601 5.550 1.00 49.41 193 VAL A O 1
ATOM 1437 N N . PRO A 1 194 ? -17.426 -38.495 7.553 1.00 48.72 194 PRO A N 1
ATOM 1438 C CA . PRO A 1 194 ? -18.419 -39.345 8.195 1.00 48.72 194 PRO A CA 1
ATOM 1439 C C . PRO A 1 194 ? -19.760 -38.606 8.270 1.00 48.72 194 PRO A C 1
ATOM 1441 O O . PRO A 1 194 ? -19.919 -37.634 9.011 1.00 48.72 194 PRO A O 1
ATOM 1444 N N . HIS A 1 195 ? -20.738 -39.072 7.494 1.00 45.00 195 HIS A N 1
ATOM 1445 C CA . HIS A 1 195 ? -22.134 -38.678 7.631 1.00 45.00 195 HIS A CA 1
ATOM 1446 C C . HIS A 1 195 ? -22.643 -39.101 9.015 1.00 45.00 195 HIS A C 1
ATOM 1448 O O . HIS A 1 195 ? -22.887 -40.281 9.262 1.00 45.00 195 HIS A O 1
ATOM 1454 N N . LEU A 1 196 ? -22.819 -38.136 9.921 1.00 45.56 196 LEU A N 1
ATOM 1455 C CA . LEU A 1 196 ? -23.585 -38.346 11.147 1.00 45.56 196 LEU A CA 1
ATOM 1456 C C . LEU A 1 196 ? -25.086 -38.135 10.876 1.00 45.56 196 LEU A C 1
ATOM 1458 O O . LEU A 1 196 ? -25.460 -37.260 10.091 1.00 45.56 196 LEU A O 1
ATOM 1462 N N . PRO A 1 197 ? -25.954 -38.957 11.488 1.00 44.84 197 PRO A N 1
ATOM 1463 C CA . PRO A 1 197 ? -27.334 -39.128 11.057 1.00 44.84 197 PRO A CA 1
ATOM 1464 C C . PRO A 1 197 ? -28.221 -37.923 11.377 1.00 44.84 197 PRO A C 1
ATOM 1466 O O . PRO A 1 197 ? -28.231 -37.398 12.492 1.00 44.84 197 PRO A O 1
ATOM 1469 N N . ALA A 1 198 ? -29.058 -37.561 10.403 1.00 39.31 198 ALA A N 1
ATOM 1470 C CA . ALA A 1 198 ? -30.195 -36.675 10.589 1.00 39.31 198 ALA A CA 1
ATOM 1471 C C . ALA A 1 198 ? -31.194 -37.311 11.571 1.00 39.31 198 ALA A C 1
ATOM 1473 O O . ALA A 1 198 ? -31.972 -38.201 11.217 1.00 39.31 198 ALA A O 1
ATOM 1474 N N . LYS A 1 199 ? -31.186 -36.844 12.822 1.00 37.12 199 LYS A N 1
ATOM 1475 C CA . LYS A 1 199 ? -32.236 -37.151 13.794 1.00 37.12 199 LYS A CA 1
ATOM 1476 C C . LYS A 1 199 ? -33.493 -36.364 13.412 1.00 37.12 199 LYS A C 1
ATOM 1478 O O . LYS A 1 199 ? -33.620 -35.182 13.712 1.00 37.12 199 LYS A O 1
ATOM 1483 N N . LYS A 1 200 ? -34.421 -37.044 12.736 1.00 43.62 200 LYS A N 1
ATOM 1484 C CA . LYS A 1 200 ? -35.841 -36.677 12.719 1.00 43.62 200 LYS A CA 1
ATOM 1485 C C . LYS A 1 200 ? -36.379 -36.829 14.140 1.00 43.62 200 LYS A C 1
ATOM 1487 O O . LYS A 1 200 ? -36.347 -37.932 14.682 1.00 43.62 200 LYS A O 1
ATOM 1492 N N . SER A 1 201 ? -36.901 -35.756 14.717 1.00 37.38 201 SER A N 1
ATOM 1493 C CA . SER A 1 201 ? -37.809 -35.824 15.862 1.00 37.38 201 SER A CA 1
ATOM 1494 C C . SER A 1 201 ? -39.191 -35.302 15.455 1.00 37.38 201 SER A C 1
ATOM 1496 O O . SER A 1 201 ? -39.273 -34.380 14.640 1.00 37.38 201 SER A O 1
ATOM 1498 N N . PRO A 1 202 ? -40.280 -35.907 15.961 1.00 46.62 202 PRO A N 1
ATOM 1499 C CA . PRO A 1 202 ? -41.636 -35.587 15.542 1.00 46.62 202 PRO A CA 1
ATOM 1500 C C . PRO A 1 202 ? -42.174 -34.358 16.279 1.00 46.62 202 PRO A C 1
ATOM 1502 O O . PRO A 1 202 ? -41.879 -34.135 17.452 1.00 46.62 202 PRO A O 1
ATOM 1505 N N . HIS A 1 203 ? -43.032 -33.615 15.580 1.00 41.44 203 HIS A N 1
ATOM 1506 C CA . HIS A 1 203 ? -44.010 -32.699 16.166 1.00 41.44 203 HIS A CA 1
ATOM 1507 C C . HIS A 1 203 ? -44.845 -33.408 17.247 1.00 41.44 203 HIS A C 1
ATOM 1509 O O . HIS A 1 203 ? -45.259 -34.553 17.051 1.00 41.44 203 HIS A O 1
ATOM 1515 N N . PRO A 1 204 ? -45.175 -32.698 18.336 1.00 41.88 204 PRO A N 1
ATOM 1516 C CA . PRO A 1 204 ? -46.581 -32.335 18.490 1.00 41.88 204 PRO A CA 1
ATOM 1517 C C . PRO A 1 204 ? -46.775 -30.876 18.934 1.00 41.88 204 PRO A C 1
ATOM 1519 O O . PRO A 1 204 ? -45.945 -30.278 19.611 1.00 41.88 204 PRO A O 1
ATOM 1522 N N . ALA A 1 205 ? -47.905 -30.310 18.530 1.00 42.62 205 ALA A N 1
ATOM 1523 C CA . ALA A 1 205 ? -48.525 -29.114 19.104 1.00 42.62 205 ALA A CA 1
ATOM 1524 C C . ALA A 1 205 ? -49.831 -29.558 19.808 1.00 42.62 205 ALA A C 1
ATOM 1526 O O . ALA A 1 205 ? -50.224 -30.711 19.610 1.00 42.62 205 ALA A O 1
ATOM 1527 N N . PRO A 1 206 ? -50.611 -28.692 20.483 1.00 56.16 206 PRO A N 1
ATOM 1528 C CA . PRO A 1 206 ? -50.301 -27.425 21.158 1.00 56.16 206 PRO A CA 1
ATOM 1529 C C . PRO A 1 206 ? -50.847 -27.397 22.609 1.00 56.16 206 PRO A C 1
ATOM 1531 O O . PRO A 1 206 ? -51.965 -27.837 22.852 1.00 56.16 206 PRO A O 1
ATOM 1534 N N . HIS A 1 207 ? -50.151 -26.762 23.558 1.00 37.28 207 HIS A N 1
ATOM 1535 C CA . HIS A 1 207 ? -50.797 -26.261 24.781 1.00 37.28 207 HIS A CA 1
ATOM 1536 C C . HIS A 1 207 ? -50.251 -24.878 25.174 1.00 37.28 207 HIS A C 1
ATOM 1538 O O . HIS A 1 207 ? -49.079 -24.568 24.985 1.00 37.28 207 HIS A O 1
ATOM 1544 N N . SER A 1 208 ? -51.195 -24.065 25.642 1.00 37.28 208 SER A N 1
ATOM 1545 C CA . SER A 1 208 ? -51.259 -22.614 25.856 1.00 37.28 208 SER A CA 1
ATOM 1546 C C . SER A 1 208 ? -50.250 -22.023 26.876 1.00 37.28 208 SER A C 1
ATOM 1548 O O . SER A 1 208 ? -49.495 -22.764 27.501 1.00 37.28 208 SER A O 1
ATOM 1550 N N . PRO A 1 209 ? -50.180 -20.680 27.019 1.00 48.75 209 PRO A N 1
ATOM 1551 C CA . PRO A 1 209 ? -48.939 -19.944 27.211 1.00 48.75 209 PRO A CA 1
ATOM 1552 C C . PRO A 1 209 ? -48.518 -19.864 28.678 1.00 48.75 209 PRO A C 1
ATOM 1554 O O . PRO A 1 209 ? -49.261 -19.391 29.534 1.00 48.75 209 PRO A O 1
ATOM 1557 N N . VAL A 1 210 ? -47.265 -20.218 28.940 1.00 41.91 210 VAL A N 1
ATOM 1558 C CA . VAL A 1 210 ? -46.530 -19.716 30.099 1.00 41.91 210 VAL A CA 1
ATOM 1559 C C . VAL A 1 210 ? -45.387 -18.894 29.534 1.00 41.91 210 VAL A C 1
ATOM 1561 O O . VAL A 1 210 ? -44.594 -19.384 28.732 1.00 41.91 210 VAL A O 1
ATOM 1564 N N . ALA A 1 211 ? -45.365 -17.613 29.892 1.00 47.81 211 ALA A N 1
ATOM 1565 C CA . ALA A 1 211 ? -44.338 -16.662 29.512 1.00 47.81 211 ALA A CA 1
ATOM 1566 C C . ALA A 1 211 ? -42.975 -17.123 30.051 1.00 47.81 211 ALA A C 1
ATOM 1568 O O . ALA A 1 211 ? -42.566 -16.775 31.154 1.00 47.81 211 ALA A O 1
ATOM 1569 N N . SER A 1 212 ? -42.272 -17.935 29.269 1.00 39.09 212 SER A N 1
ATOM 1570 C CA . SER A 1 212 ? -40.843 -18.150 29.419 1.00 39.09 212 SER A CA 1
ATOM 1571 C C . SER A 1 212 ? -40.148 -17.122 28.543 1.00 39.09 212 SER A C 1
ATOM 1573 O O . SER A 1 212 ? -40.002 -17.298 27.335 1.00 39.09 212 SER A O 1
ATOM 1575 N N . THR A 1 213 ? -39.735 -16.023 29.167 1.00 47.78 213 THR A N 1
ATOM 1576 C CA . THR A 1 213 ? -38.678 -15.136 28.682 1.00 47.78 213 THR A CA 1
ATOM 1577 C C . THR A 1 213 ? -37.393 -15.957 28.568 1.00 47.78 213 THR A C 1
ATOM 1579 O O . THR A 1 213 ? -36.520 -15.932 29.429 1.00 47.78 213 THR A O 1
ATOM 1582 N N . ALA A 1 214 ? -37.293 -16.745 27.499 1.00 43.19 214 ALA A N 1
ATOM 1583 C CA . ALA A 1 214 ? -36.028 -17.267 27.026 1.00 43.19 214 ALA A CA 1
ATOM 1584 C C . ALA A 1 214 ? -35.263 -16.061 26.482 1.00 43.19 214 ALA A C 1
ATOM 1586 O O . ALA A 1 214 ? -35.458 -15.644 25.339 1.00 43.19 214 ALA A O 1
ATOM 1587 N N . SER A 1 215 ? -34.477 -15.442 27.363 1.00 47.97 215 SER A N 1
ATOM 1588 C CA . SER A 1 215 ? -33.536 -14.386 27.022 1.00 47.97 215 SER A CA 1
ATOM 1589 C C . SER A 1 215 ? -32.762 -14.814 25.785 1.00 47.97 215 SER A C 1
ATOM 1591 O O . SER A 1 215 ? -32.046 -15.818 25.804 1.00 47.97 215 SER A O 1
ATOM 1593 N N . ALA A 1 216 ? -32.935 -14.058 24.701 1.00 45.62 216 ALA A N 1
ATOM 1594 C CA . ALA A 1 216 ? -32.059 -14.145 23.550 1.00 45.62 216 ALA A CA 1
ATOM 1595 C C . ALA A 1 216 ? -30.602 -14.091 24.050 1.00 45.62 216 ALA A C 1
ATOM 1597 O O . ALA A 1 216 ? -30.333 -13.350 25.003 1.00 45.62 216 ALA A O 1
ATOM 1598 N N . PRO A 1 217 ? -29.672 -14.870 23.463 1.00 50.56 217 PRO A N 1
ATOM 1599 C CA . PRO A 1 217 ? -28.271 -14.818 23.856 1.00 50.56 217 PRO A CA 1
ATOM 1600 C C . PRO A 1 217 ? -27.825 -13.358 23.838 1.00 50.56 217 PRO A C 1
ATOM 1602 O O . PRO A 1 217 ? -27.955 -12.682 22.815 1.00 50.56 217 PRO A O 1
ATOM 1605 N N . ALA A 1 218 ? -27.394 -12.864 25.002 1.00 60.75 218 ALA A N 1
ATOM 1606 C CA . ALA A 1 218 ? -26.999 -11.479 25.175 1.00 60.75 218 ALA A CA 1
ATOM 1607 C C . ALA A 1 218 ? -25.954 -11.148 24.109 1.00 60.75 218 ALA A C 1
ATOM 1609 O O . ALA A 1 218 ? -24.907 -11.795 24.030 1.00 60.75 218 ALA A O 1
ATOM 1610 N N . VAL A 1 219 ? -26.278 -10.184 23.245 1.00 60.69 219 VAL A N 1
ATOM 1611 C CA . VAL A 1 219 ? -25.339 -9.686 22.242 1.00 60.69 219 VAL A CA 1
ATOM 1612 C C . VAL A 1 219 ? -24.090 -9.246 23.006 1.00 60.69 219 VAL A C 1
ATOM 1614 O O . VAL A 1 219 ? -24.222 -8.458 23.945 1.00 60.69 219 VAL A O 1
ATOM 1617 N N . PRO A 1 220 ? -22.900 -9.780 22.679 1.00 67.75 220 PRO A N 1
ATOM 1618 C CA . PRO A 1 220 ? -21.689 -9.451 23.412 1.00 67.75 220 PRO A CA 1
ATOM 1619 C C . PRO A 1 220 ? -21.489 -7.937 23.387 1.00 67.75 220 PRO A C 1
ATOM 1621 O O . PRO A 1 220 ? -21.565 -7.323 22.320 1.00 67.75 220 PRO A O 1
ATOM 1624 N N . ALA A 1 221 ? -21.273 -7.351 24.565 1.00 81.25 221 ALA A N 1
ATOM 1625 C CA . ALA A 1 221 ? -21.134 -5.913 24.718 1.00 81.25 221 ALA A CA 1
ATOM 1626 C C . ALA A 1 221 ? -20.017 -5.388 23.801 1.00 81.25 221 ALA A C 1
ATOM 1628 O O . ALA A 1 221 ? -18.902 -5.918 23.776 1.00 81.25 221 ALA A O 1
ATOM 1629 N N . SER A 1 222 ? -20.339 -4.361 23.017 1.00 88.25 222 SER A N 1
ATOM 1630 C CA . SER A 1 222 ? -19.379 -3.643 22.186 1.00 88.25 222 SER A CA 1
ATOM 1631 C C . SER A 1 222 ? -19.096 -2.280 22.797 1.00 88.25 222 SER A C 1
ATOM 1633 O O . SER A 1 222 ? -20.035 -1.556 23.132 1.00 88.25 222 SER A O 1
ATOM 1635 N N . VAL A 1 223 ? -17.824 -1.910 22.879 1.00 93.19 223 VAL A N 1
ATOM 1636 C CA . VAL A 1 223 ? -17.367 -0.602 23.353 1.00 93.19 223 VAL A CA 1
ATOM 1637 C C . VAL A 1 223 ? -16.787 0.158 22.166 1.00 93.19 223 VAL A C 1
ATOM 1639 O O . VAL A 1 223 ? -16.022 -0.392 21.375 1.00 93.19 223 VAL A O 1
ATOM 1642 N N . ALA A 1 224 ? -17.183 1.419 22.001 1.00 94.38 224 ALA A N 1
ATOM 1643 C CA . ALA A 1 224 ? -16.656 2.257 20.934 1.00 94.38 224 ALA A CA 1
ATOM 1644 C C . ALA A 1 224 ? -15.231 2.707 21.276 1.00 94.38 224 ALA A C 1
ATOM 1646 O O . ALA A 1 224 ? -15.033 3.472 22.218 1.00 94.38 224 ALA A O 1
ATOM 1647 N N . TRP A 1 225 ? -14.250 2.265 20.491 1.00 96.56 225 TRP A N 1
ATOM 1648 C CA . TRP A 1 225 ? -12.910 2.843 20.505 1.00 96.56 225 TRP A CA 1
ATOM 1649 C C . TRP A 1 225 ? -12.827 3.957 19.463 1.00 96.56 225 TRP A C 1
ATOM 1651 O O . TRP A 1 225 ? -13.386 3.830 18.370 1.00 96.56 225 TRP A O 1
ATOM 1661 N N . THR A 1 226 ? -12.138 5.048 19.797 1.00 96.94 226 THR A N 1
ATOM 1662 C CA . THR A 1 226 ? -11.915 6.176 18.889 1.00 96.94 226 THR A CA 1
ATOM 1663 C C . THR A 1 226 ? -10.445 6.555 18.897 1.00 96.94 226 THR A C 1
ATOM 1665 O O . THR A 1 226 ? -9.902 6.872 19.950 1.00 96.94 226 THR A O 1
ATOM 1668 N N . GLY A 1 227 ? -9.821 6.579 17.723 1.00 96.38 227 GLY A N 1
ATOM 1669 C CA . GLY A 1 227 ? -8.406 6.903 17.599 1.00 96.38 227 GLY A CA 1
ATOM 1670 C C . GLY A 1 227 ? -7.952 7.049 16.154 1.00 96.38 227 GLY A C 1
ATOM 1671 O O . GLY A 1 227 ? -8.735 6.904 15.208 1.00 96.38 227 GLY A O 1
ATOM 1672 N N . SER A 1 228 ? -6.677 7.386 15.992 1.00 96.19 228 SER A N 1
ATOM 1673 C CA . SER A 1 228 ? -6.063 7.636 14.687 1.00 96.19 228 SER A CA 1
ATOM 1674 C C . SER A 1 228 ? -5.356 6.394 14.165 1.00 96.19 228 SER A C 1
ATOM 1676 O O . SER A 1 228 ? -4.574 5.771 14.873 1.00 96.19 228 SER A O 1
ATOM 1678 N N . ILE A 1 229 ? -5.594 6.055 12.905 1.00 95.75 229 ILE A N 1
ATOM 1679 C CA . ILE A 1 229 ? -4.910 4.961 12.218 1.00 95.75 229 ILE A CA 1
ATOM 1680 C C . ILE A 1 229 ? -3.674 5.532 11.532 1.00 95.75 229 ILE A C 1
ATOM 1682 O O . ILE A 1 229 ? -3.783 6.501 10.774 1.00 95.75 229 ILE A O 1
ATOM 1686 N N . TRP A 1 230 ? -2.518 4.921 11.753 1.00 94.69 230 TRP A N 1
ATOM 1687 C CA . TRP A 1 230 ? -1.260 5.351 11.153 1.00 94.69 230 TRP A CA 1
ATOM 1688 C C . TRP A 1 230 ? -0.394 4.157 10.748 1.00 94.69 230 TRP A C 1
ATOM 1690 O O . TRP A 1 230 ? -0.685 3.025 11.116 1.00 94.69 230 TRP A O 1
ATOM 1700 N N . GLN A 1 231 ? 0.639 4.395 9.949 1.00 92.31 231 GLN A N 1
ATOM 1701 C CA . GLN A 1 231 ? 1.619 3.388 9.551 1.00 92.31 231 GLN A CA 1
ATOM 1702 C C . GLN A 1 231 ? 3.017 3.990 9.555 1.00 92.31 231 GLN A C 1
ATOM 1704 O O . GLN A 1 231 ? 3.246 5.005 8.893 1.00 92.31 231 GLN A O 1
ATOM 1709 N N . SER A 1 232 ? 3.950 3.308 10.213 1.00 87.62 232 SER A N 1
ATOM 1710 C CA . SER A 1 232 ? 5.381 3.589 10.131 1.00 87.62 232 SER A CA 1
ATOM 1711 C C . SER A 1 232 ? 5.874 3.414 8.690 1.00 87.62 232 SER A C 1
ATOM 1713 O O . SER A 1 232 ? 5.835 2.316 8.126 1.00 87.62 232 SER A O 1
ATOM 1715 N N . GLY A 1 233 ? 6.308 4.500 8.050 1.00 78.38 233 GLY A N 1
ATOM 1716 C CA . GLY A 1 233 ? 6.904 4.440 6.715 1.00 78.38 233 GLY A CA 1
ATOM 1717 C C . GLY A 1 233 ? 8.360 3.952 6.760 1.00 78.38 233 GLY A C 1
ATOM 1718 O O . GLY A 1 233 ? 9.067 4.234 7.725 1.00 78.38 233 GLY A O 1
ATOM 1719 N N . PRO A 1 234 ? 8.878 3.312 5.692 1.00 70.50 234 PRO A N 1
ATOM 1720 C CA . PRO A 1 234 ? 10.269 2.836 5.641 1.00 70.50 234 PRO A CA 1
ATOM 1721 C C . PRO A 1 234 ? 11.308 3.964 5.752 1.00 70.50 234 PRO A C 1
ATOM 1723 O O . PRO A 1 234 ? 12.448 3.721 6.127 1.00 70.50 234 PRO A O 1
ATOM 1726 N N . ASN A 1 235 ? 10.904 5.205 5.469 1.00 72.69 235 ASN A N 1
ATOM 1727 C CA . ASN A 1 235 ? 11.751 6.395 5.559 1.00 72.69 235 ASN A CA 1
ATOM 1728 C C . ASN A 1 235 ? 11.560 7.158 6.887 1.00 72.69 235 ASN A C 1
ATOM 1730 O O . ASN A 1 235 ? 11.868 8.347 6.949 1.00 72.69 235 ASN A O 1
ATOM 1734 N N . GLY A 1 236 ? 10.948 6.531 7.901 1.00 67.81 236 GLY A N 1
ATOM 1735 C CA . GLY A 1 236 ? 10.596 7.181 9.171 1.00 67.81 236 GLY A CA 1
ATOM 1736 C C . GLY A 1 236 ? 9.511 8.258 9.042 1.00 67.81 236 GLY A C 1
ATOM 1737 O O . GLY A 1 236 ? 9.359 9.095 9.924 1.00 67.81 236 GLY A O 1
ATOM 1738 N N . ARG A 1 237 ? 8.783 8.284 7.917 1.00 69.19 237 ARG A N 1
ATOM 1739 C CA . ARG A 1 237 ? 7.628 9.167 7.728 1.00 69.19 237 ARG A CA 1
ATOM 1740 C C . ARG A 1 237 ? 6.361 8.409 8.070 1.00 69.19 237 ARG A C 1
ATOM 1742 O O . ARG A 1 237 ? 5.956 7.531 7.307 1.00 69.19 237 ARG A O 1
ATOM 1749 N N . ASP A 1 238 ? 5.735 8.790 9.171 1.00 78.44 238 ASP A N 1
ATOM 1750 C CA . ASP A 1 238 ? 4.473 8.199 9.594 1.00 78.44 238 ASP A CA 1
ATOM 1751 C C . ASP A 1 238 ? 3.340 8.639 8.669 1.00 78.44 238 ASP A C 1
ATOM 1753 O O . ASP A 1 238 ? 3.098 9.825 8.428 1.00 78.44 238 ASP A O 1
ATOM 1757 N N . LEU A 1 239 ? 2.636 7.656 8.121 1.00 77.44 239 LEU A N 1
ATOM 1758 C CA . LEU A 1 239 ? 1.472 7.865 7.278 1.00 77.44 239 LEU A CA 1
ATOM 1759 C C . LEU A 1 239 ? 0.221 7.783 8.143 1.00 77.44 239 LEU A C 1
ATOM 1761 O O . LEU A 1 239 ? -0.231 6.694 8.481 1.00 77.44 239 LEU A O 1
ATOM 1765 N N . VAL A 1 240 ? -0.365 8.932 8.477 1.00 84.25 240 VAL A N 1
ATOM 1766 C CA . VAL A 1 240 ? -1.657 8.984 9.174 1.00 84.25 240 VAL A CA 1
ATOM 1767 C C . VAL A 1 240 ? -2.784 8.841 8.158 1.00 84.25 240 VAL A C 1
ATOM 1769 O O . VAL A 1 240 ? -2.973 9.710 7.303 1.00 84.25 240 VAL A O 1
ATOM 1772 N N . TYR A 1 241 ? -3.566 7.772 8.276 1.00 84.50 241 TYR A N 1
ATOM 1773 C CA . TYR A 1 241 ? -4.677 7.490 7.374 1.00 84.50 241 TYR A CA 1
ATOM 1774 C C . TYR A 1 241 ? -5.915 8.314 7.699 1.00 84.50 241 TYR A C 1
ATOM 1776 O O . TYR A 1 241 ? -6.443 8.964 6.810 1.00 84.50 241 TYR A O 1
ATOM 1784 N N . CYS A 1 242 ? -6.420 8.253 8.929 1.00 93.88 242 CYS A N 1
ATOM 1785 C CA . CYS A 1 242 ? -7.619 8.974 9.376 1.00 93.88 242 CYS A CA 1
ATOM 1786 C C . CYS A 1 242 ? -7.871 8.707 10.864 1.00 93.88 242 CYS A C 1
ATOM 1788 O O . CYS A 1 242 ? -7.283 7.791 11.443 1.00 93.88 242 CYS A O 1
ATOM 1790 N N . LYS A 1 243 ? -8.793 9.461 11.462 1.00 96.88 243 LYS A N 1
ATOM 1791 C CA . LYS A 1 243 ? -9.349 9.190 12.788 1.00 96.88 243 LYS A CA 1
ATOM 1792 C C . LYS A 1 243 ? -10.717 8.540 12.645 1.00 96.88 243 LYS A C 1
ATOM 1794 O O . LYS A 1 243 ? -11.585 9.053 11.929 1.00 96.88 243 LYS A O 1
ATOM 1799 N N . ILE A 1 244 ? -10.918 7.418 13.323 1.00 97.12 244 ILE A N 1
ATOM 1800 C CA . ILE A 1 244 ? -12.150 6.633 13.240 1.00 97.12 244 ILE A CA 1
ATOM 1801 C C . ILE A 1 244 ? -12.718 6.354 14.621 1.00 97.12 244 ILE A C 1
ATOM 1803 O O . ILE A 1 244 ? -12.001 6.374 15.615 1.00 97.12 244 ILE A O 1
ATOM 1807 N N . SER A 1 245 ? -14.006 6.041 14.647 1.00 97.25 245 SER A N 1
ATOM 1808 C CA . SER A 1 245 ? -14.668 5.387 15.765 1.00 97.25 245 SER A CA 1
ATOM 1809 C C . SER A 1 245 ? -15.175 4.022 15.304 1.00 97.25 245 SER A C 1
ATOM 1811 O O . SER A 1 245 ? -15.702 3.889 14.192 1.00 97.25 245 SER A O 1
ATOM 1813 N N . VAL A 1 246 ? -14.961 2.990 16.115 1.00 96.69 246 VAL A N 1
ATOM 1814 C CA . VAL A 1 246 ? -15.337 1.611 15.799 1.00 96.69 246 VAL A CA 1
ATOM 1815 C C . VAL A 1 246 ? -15.850 0.899 17.057 1.00 96.69 246 VAL A C 1
ATOM 1817 O O . VAL A 1 246 ? -15.174 0.905 18.085 1.00 96.69 246 VAL A O 1
ATOM 1820 N N . PRO A 1 247 ? -17.041 0.273 17.008 1.00 96.12 247 PRO A N 1
ATOM 1821 C CA . PRO A 1 247 ? -17.541 -0.549 18.101 1.00 96.12 247 PRO A CA 1
ATOM 1822 C C . PRO A 1 247 ? -16.807 -1.892 18.093 1.00 96.12 247 PRO A C 1
ATOM 1824 O O . PRO A 1 247 ? -17.049 -2.739 17.230 1.00 96.12 247 PRO A O 1
ATOM 1827 N N . LEU A 1 248 ? -15.891 -2.075 19.039 1.00 95.06 248 LEU A N 1
ATOM 1828 C CA . LEU A 1 248 ? -15.084 -3.284 19.186 1.00 95.06 248 LEU A CA 1
ATOM 1829 C C . LEU A 1 248 ? -15.613 -4.148 20.338 1.00 95.06 248 LEU A C 1
ATOM 1831 O O . LEU A 1 248 ? -16.269 -3.631 21.245 1.00 95.06 248 LEU A O 1
ATOM 1835 N N . PRO A 1 249 ? -15.343 -5.466 20.335 1.00 94.00 249 PRO A N 1
ATOM 1836 C CA . PRO A 1 249 ? -15.517 -6.288 21.529 1.00 94.00 249 PRO A CA 1
ATOM 1837 C C . PRO A 1 249 ? -14.761 -5.684 22.717 1.00 94.00 249 PRO A C 1
ATOM 1839 O O . PRO A 1 249 ? -13.661 -5.166 22.535 1.00 94.00 249 PRO A O 1
ATOM 1842 N N . GLU A 1 250 ? -15.327 -5.775 23.922 1.00 93.12 250 GLU A N 1
ATOM 1843 C CA . GLU A 1 250 ? -14.744 -5.174 25.132 1.00 93.12 250 GLU A CA 1
ATOM 1844 C C . GLU A 1 250 ? -13.273 -5.571 25.357 1.00 93.12 250 GLU A C 1
ATOM 1846 O O . GLU A 1 250 ? -12.450 -4.723 25.688 1.00 93.12 250 GLU A O 1
ATOM 1851 N N . GLU A 1 251 ? -12.925 -6.838 25.125 1.00 92.69 251 GLU A N 1
ATOM 1852 C CA . GLU A 1 251 ? -11.558 -7.357 25.275 1.00 92.69 251 GLU A CA 1
ATOM 1853 C C . GLU A 1 251 ? -10.569 -6.673 24.320 1.00 92.69 251 GLU A C 1
ATOM 1855 O O . GLU A 1 251 ? -9.502 -6.234 24.740 1.00 92.69 251 GLU A O 1
ATOM 1860 N N . CYS A 1 252 ? -10.962 -6.495 23.058 1.00 93.56 252 CYS A N 1
ATOM 1861 C CA . CYS A 1 252 ? -10.161 -5.794 22.059 1.00 93.56 252 CYS A CA 1
ATOM 1862 C C . CYS A 1 252 ? -10.083 -4.286 22.342 1.00 93.56 252 CYS A C 1
ATOM 1864 O O . CYS A 1 252 ? -9.038 -3.673 22.144 1.00 93.56 252 CYS A O 1
ATOM 1866 N N . ALA A 1 253 ? -11.176 -3.678 22.818 1.00 93.62 253 ALA A N 1
ATOM 1867 C CA . ALA A 1 253 ? -11.195 -2.265 23.185 1.00 93.62 253 ALA A CA 1
ATOM 1868 C C . ALA A 1 253 ? -10.276 -1.967 24.382 1.00 93.62 253 ALA A C 1
ATOM 1870 O O . ALA A 1 253 ? -9.684 -0.893 24.422 1.00 93.62 253 ALA A O 1
ATOM 1871 N N . LYS A 1 254 ? -10.121 -2.910 25.325 1.00 93.12 254 LYS A N 1
ATOM 1872 C CA . LYS A 1 254 ? -9.199 -2.789 26.468 1.00 93.12 254 LYS A CA 1
ATOM 1873 C C . LYS A 1 254 ? -7.734 -2.732 26.041 1.00 93.12 254 LYS A C 1
ATOM 1875 O O . LYS A 1 254 ? -7.005 -1.914 26.581 1.00 93.12 254 LYS A O 1
ATOM 1880 N N . GLU A 1 255 ? -7.325 -3.524 25.049 1.00 93.06 255 GLU A N 1
ATOM 1881 C CA . GLU A 1 255 ? -5.963 -3.445 24.479 1.00 93.06 255 GLU A CA 1
ATOM 1882 C C . GLU A 1 255 ? -5.671 -2.084 23.837 1.00 93.06 255 GLU A C 1
ATOM 1884 O O . GLU A 1 255 ? -4.523 -1.665 23.747 1.00 93.06 255 GLU A O 1
ATOM 1889 N N . LEU A 1 256 ? -6.719 -1.377 23.414 1.00 92.44 256 LEU A N 1
ATOM 1890 C CA . LEU A 1 256 ? -6.619 -0.065 22.792 1.00 92.44 256 LEU A CA 1
ATOM 1891 C C . LEU A 1 256 ? -6.972 1.092 23.736 1.00 92.44 256 LEU A C 1
ATOM 1893 O O . LEU A 1 256 ? -6.941 2.241 23.303 1.00 92.44 256 LEU A O 1
ATOM 1897 N N . ALA A 1 257 ? -7.332 0.826 24.995 1.00 86.69 257 ALA A N 1
ATOM 1898 C CA . ALA A 1 257 ? -7.864 1.849 25.899 1.00 86.69 257 ALA A CA 1
ATOM 1899 C C . ALA A 1 257 ? -6.842 2.958 26.186 1.00 86.69 257 ALA A C 1
ATOM 1901 O O . ALA A 1 257 ? -7.203 4.134 26.225 1.00 86.69 257 ALA A O 1
ATOM 1902 N N . ASP A 1 258 ? -5.569 2.580 26.303 1.00 84.12 258 ASP A N 1
ATOM 1903 C CA . ASP A 1 258 ? -4.460 3.510 26.527 1.00 84.12 258 ASP A CA 1
ATOM 1904 C C . ASP A 1 258 ? -3.871 4.048 25.209 1.00 84.12 258 ASP A C 1
ATOM 1906 O O . ASP A 1 258 ? -3.114 5.021 25.197 1.00 84.12 258 ASP A O 1
ATOM 1910 N N . ALA A 1 259 ? -4.239 3.444 24.074 1.00 87.12 259 ALA A N 1
ATOM 1911 C CA . ALA A 1 259 ? -3.722 3.792 22.761 1.00 87.12 259 ALA A CA 1
ATOM 1912 C C . ALA A 1 259 ? -4.663 4.765 22.031 1.00 87.12 259 ALA A C 1
ATOM 1914 O O . ALA A 1 259 ? -5.748 4.411 21.569 1.00 87.12 259 ALA A O 1
ATOM 1915 N N . GLN A 1 260 ? -4.202 6.003 21.830 1.00 90.06 260 GLN A N 1
ATOM 1916 C CA . GLN A 1 260 ? -4.879 6.969 20.945 1.00 90.06 260 GLN A CA 1
ATOM 1917 C C . GLN A 1 260 ? -4.685 6.644 19.457 1.00 90.06 260 GLN A C 1
ATOM 1919 O O . GLN A 1 260 ? -5.358 7.207 18.586 1.00 90.06 260 GLN A O 1
ATOM 1924 N N . HIS A 1 261 ? -3.744 5.748 19.165 1.00 92.94 261 HIS A N 1
ATOM 1925 C CA . HIS A 1 261 ? -3.259 5.471 17.832 1.00 92.94 261 HIS A CA 1
ATOM 1926 C C . HIS A 1 261 ? -3.228 3.966 17.572 1.00 92.94 261 HIS A C 1
ATOM 1928 O O . HIS A 1 261 ? -2.717 3.204 18.384 1.00 92.94 261 HIS A O 1
ATOM 1934 N N . LEU A 1 262 ? -3.747 3.556 16.417 1.00 95.44 262 LEU A N 1
ATOM 1935 C CA . LEU A 1 262 ? -3.671 2.189 15.918 1.00 95.44 262 LEU A CA 1
ATOM 1936 C C . LEU A 1 262 ? -2.625 2.124 14.809 1.00 95.44 262 LEU A C 1
ATOM 1938 O O . LEU A 1 262 ? -2.809 2.732 13.749 1.00 95.44 262 LEU A O 1
ATOM 1942 N N . GLU A 1 263 ? -1.547 1.383 15.052 1.00 94.81 263 GLU A N 1
ATOM 1943 C CA . GLU A 1 263 ? -0.509 1.157 14.052 1.00 94.81 263 GLU A CA 1
ATOM 1944 C C . GLU A 1 263 ? -0.926 0.057 13.068 1.00 94.81 263 GLU A C 1
ATOM 1946 O O . GLU A 1 263 ? -1.329 -1.048 13.435 1.00 94.81 263 GLU A O 1
ATOM 1951 N N . VAL A 1 264 ? -0.807 0.362 11.782 1.00 95.81 264 VAL A N 1
ATOM 1952 C CA . VAL A 1 264 ? -0.951 -0.586 10.684 1.00 95.81 264 VAL A CA 1
ATOM 1953 C C . VAL A 1 264 ? 0.427 -1.141 10.370 1.00 95.81 264 VAL A C 1
ATOM 1955 O O . VAL A 1 264 ? 1.244 -0.476 9.734 1.00 95.81 264 VAL A O 1
ATOM 1958 N N . ALA A 1 265 ? 0.658 -2.391 10.761 1.00 93.88 265 ALA A N 1
ATOM 1959 C CA . ALA A 1 265 ? 1.919 -3.076 10.508 1.00 93.88 265 ALA A CA 1
ATOM 1960 C C . ALA A 1 265 ? 2.165 -3.287 9.007 1.00 93.88 265 ALA A C 1
ATOM 1962 O O . ALA A 1 265 ? 3.290 -3.165 8.525 1.00 93.88 265 ALA A O 1
ATOM 1963 N N . GLN A 1 266 ? 1.114 -3.606 8.242 1.00 93.31 266 GLN A N 1
ATOM 1964 C CA . GLN A 1 266 ? 1.261 -3.872 6.812 1.00 93.31 266 GLN A CA 1
ATOM 1965 C C . GLN A 1 266 ? -0.011 -3.612 6.006 1.00 93.31 266 GLN A C 1
ATOM 1967 O O . GLN A 1 266 ? -1.135 -3.741 6.497 1.00 93.31 266 GLN A O 1
ATOM 1972 N N . LEU A 1 267 ? 0.186 -3.315 4.720 1.00 94.81 267 LEU A N 1
ATOM 1973 C CA . LEU A 1 267 ? -0.870 -3.352 3.716 1.00 94.81 267 LEU A CA 1
ATOM 1974 C C . LEU A 1 267 ? -0.796 -4.671 2.951 1.00 94.81 267 LEU A C 1
ATOM 1976 O O . LEU A 1 267 ? 0.280 -5.081 2.520 1.00 94.81 267 LEU A O 1
ATOM 1980 N N . ALA A 1 268 ? -1.942 -5.310 2.742 1.00 95.44 268 ALA A N 1
ATOM 1981 C CA . ALA A 1 268 ? -2.033 -6.561 2.003 1.00 95.44 268 ALA A CA 1
ATOM 1982 C C . ALA A 1 268 ? -3.115 -6.483 0.917 1.00 95.44 268 ALA A C 1
ATOM 1984 O O . ALA A 1 268 ? -4.130 -5.808 1.106 1.00 95.44 268 ALA A O 1
ATOM 1985 N N . PRO A 1 269 ? -2.958 -7.200 -0.209 1.00 96.38 269 PRO A N 1
ATOM 1986 C CA . PRO A 1 269 ? -4.053 -7.399 -1.148 1.00 96.38 269 PRO A CA 1
ATOM 1987 C C . PRO A 1 269 ? -5.225 -8.100 -0.456 1.00 96.38 269 PRO A C 1
ATOM 1989 O O . PRO A 1 269 ? -5.042 -9.124 0.202 1.00 96.38 269 PRO A O 1
ATOM 1992 N N . ARG A 1 270 ? -6.446 -7.614 -0.669 1.00 96.19 270 ARG A N 1
ATOM 1993 C CA . ARG A 1 270 ? -7.689 -8.146 -0.094 1.00 96.19 270 ARG A CA 1
ATOM 1994 C C . ARG A 1 270 ? -7.835 -9.645 -0.339 1.00 96.19 270 ARG A C 1
ATOM 1996 O O . ARG A 1 270 ? -8.223 -10.375 0.562 1.00 96.19 270 ARG A O 1
ATOM 2003 N N . ARG A 1 271 ? -7.460 -10.113 -1.534 1.00 94.88 271 ARG A N 1
ATOM 2004 C CA . ARG A 1 271 ? -7.482 -11.538 -1.917 1.00 94.88 271 ARG A CA 1
ATOM 2005 C C . ARG A 1 271 ? -6.516 -12.430 -1.127 1.00 94.88 271 ARG A C 1
ATOM 2007 O O . ARG A 1 271 ? -6.708 -13.639 -1.096 1.00 94.88 271 ARG A O 1
ATOM 2014 N N . ALA A 1 272 ? -5.477 -11.857 -0.521 1.00 94.81 272 ALA A N 1
ATOM 2015 C CA . ALA A 1 272 ? -4.503 -12.593 0.283 1.00 94.81 272 ALA A CA 1
ATOM 2016 C C . ALA A 1 272 ? -4.947 -12.748 1.748 1.00 94.81 272 ALA A C 1
ATOM 2018 O O . ALA A 1 272 ? -4.367 -13.542 2.486 1.00 94.81 272 ALA A O 1
ATOM 2019 N N . VAL A 1 273 ? -5.976 -12.011 2.172 1.00 95.75 273 VAL A N 1
ATOM 2020 C CA . VAL A 1 273 ? -6.430 -11.974 3.562 1.00 95.75 273 VAL A CA 1
ATOM 2021 C C . VAL A 1 273 ? -7.651 -12.869 3.732 1.00 95.75 273 VAL A C 1
ATOM 2023 O O . VAL A 1 273 ? -8.713 -12.629 3.159 1.00 95.75 273 VAL A O 1
ATOM 2026 N N . LYS A 1 274 ? -7.500 -13.929 4.531 1.00 93.31 274 LYS A N 1
ATOM 2027 C CA . LYS A 1 274 ? -8.576 -14.885 4.808 1.00 93.31 274 LYS A CA 1
ATOM 2028 C C . LYS A 1 274 ? -9.394 -14.430 6.009 1.00 93.31 274 LYS A C 1
ATOM 2030 O O . LYS A 1 274 ? -8.911 -14.427 7.139 1.00 93.31 274 LYS A O 1
ATOM 2035 N N . LEU A 1 275 ? -10.661 -14.115 5.770 1.00 93.12 275 LEU A N 1
ATOM 2036 C CA . LEU A 1 275 ? -11.617 -13.863 6.839 1.00 93.12 275 LEU A CA 1
ATOM 2037 C C . LEU A 1 275 ? -12.186 -15.198 7.337 1.00 93.12 275 LEU A C 1
ATOM 2039 O O . LEU A 1 275 ? -12.847 -15.916 6.595 1.00 93.12 275 LEU A O 1
ATOM 2043 N N . GLY A 1 276 ? -11.886 -15.546 8.588 1.00 88.62 276 GLY A N 1
ATOM 2044 C CA . GLY A 1 276 ? -12.487 -16.671 9.312 1.00 88.62 276 GLY A CA 1
ATOM 2045 C C . GLY A 1 276 ? -13.543 -16.206 10.317 1.00 88.62 276 GLY A C 1
ATOM 2046 O O . GLY A 1 276 ? -14.549 -15.609 9.952 1.00 88.62 276 GLY A O 1
ATOM 2047 N N . ARG A 1 277 ? -13.273 -16.415 11.610 1.00 93.00 277 ARG A N 1
ATOM 2048 C CA . ARG A 1 277 ? -14.162 -16.082 12.744 1.00 93.00 277 ARG A CA 1
ATOM 2049 C C . ARG A 1 277 ? -14.181 -14.589 13.108 1.00 93.00 277 ARG A C 1
ATOM 2051 O O . ARG A 1 277 ? -14.332 -14.236 14.274 1.00 93.00 277 ARG A O 1
ATOM 2058 N N . HIS A 1 278 ? -13.988 -13.715 12.126 1.00 95.38 278 HIS A N 1
ATOM 2059 C CA . HIS A 1 278 ? -13.898 -12.286 12.391 1.00 95.38 278 HIS A CA 1
ATOM 2060 C C . HIS A 1 278 ? -15.281 -11.713 12.690 1.00 95.38 278 HIS A C 1
ATOM 2062 O O . HIS A 1 278 ? -16.261 -12.023 12.009 1.00 95.38 278 HIS A O 1
ATOM 2068 N N . ARG A 1 279 ? -15.347 -10.816 13.669 1.00 94.62 279 ARG A N 1
ATOM 2069 C CA . ARG A 1 279 ? -16.508 -9.961 13.901 1.00 94.62 279 ARG A CA 1
ATOM 2070 C C . ARG A 1 279 ? -16.414 -8.737 13.006 1.00 94.62 279 ARG A C 1
ATOM 2072 O O . ARG A 1 279 ? -15.357 -8.122 12.904 1.00 94.62 279 ARG A O 1
ATOM 2079 N N . VAL A 1 280 ? -17.522 -8.395 12.357 1.00 96.06 280 VAL A N 1
ATOM 2080 C CA . VAL A 1 280 ? -17.607 -7.214 11.495 1.00 96.06 280 VAL A CA 1
ATOM 2081 C C . VAL A 1 280 ? -18.012 -6.013 12.339 1.00 96.06 280 VAL A C 1
ATOM 2083 O O . VAL A 1 280 ? -19.089 -5.997 12.931 1.00 96.06 280 VAL A O 1
ATOM 2086 N N . CYS A 1 281 ? -17.161 -4.998 12.359 1.00 95.81 281 CYS A N 1
ATOM 2087 C CA . CYS A 1 281 ? -17.345 -3.761 13.098 1.00 95.81 281 CYS A CA 1
ATOM 2088 C C . CYS A 1 281 ? -17.456 -2.603 12.099 1.00 95.81 281 CYS A C 1
ATOM 2090 O O . CYS A 1 281 ? -16.543 -2.337 11.311 1.00 95.81 281 CYS A O 1
ATOM 2092 N N . LYS A 1 282 ? -18.593 -1.902 12.105 1.00 94.94 282 LYS A N 1
ATOM 2093 C CA . LYS A 1 282 ? -18.807 -0.749 11.224 1.00 94.94 282 LYS A CA 1
ATOM 2094 C C . LYS A 1 282 ? -18.007 0.443 11.742 1.00 94.94 282 LYS A C 1
ATOM 2096 O O . LYS A 1 282 ? -18.262 0.910 12.846 1.00 94.94 282 LYS A O 1
ATOM 2101 N N . CYS A 1 283 ? -17.086 0.954 10.934 1.00 96.94 283 CYS A N 1
ATOM 2102 C CA . CYS A 1 283 ? -16.328 2.148 11.282 1.00 96.94 283 CYS A CA 1
ATOM 2103 C C . CYS A 1 283 ? -17.085 3.414 10.870 1.00 96.94 283 CYS A C 1
ATOM 2105 O O . CYS A 1 283 ? -17.768 3.454 9.841 1.00 96.94 283 CYS A O 1
ATOM 2107 N N . THR A 1 284 ? -16.899 4.475 11.643 1.00 97.06 284 THR A N 1
ATOM 2108 C CA . THR A 1 284 ? -17.304 5.837 11.293 1.00 97.06 284 THR A CA 1
ATOM 2109 C C . THR A 1 284 ? -16.077 6.730 11.271 1.00 97.06 284 THR A C 1
ATOM 2111 O O . THR A 1 284 ? -15.291 6.718 12.216 1.00 97.06 284 THR A O 1
ATOM 2114 N N . PHE A 1 285 ? -15.907 7.512 10.206 1.00 96.75 285 PHE A N 1
ATOM 2115 C CA . PHE A 1 285 ? -14.875 8.543 10.175 1.00 96.75 285 PHE A CA 1
ATOM 2116 C C . PHE A 1 285 ? -15.238 9.650 11.159 1.00 96.75 285 PHE A C 1
ATOM 2118 O O . PHE A 1 285 ? -16.359 10.155 11.134 1.00 96.75 285 PHE A O 1
ATOM 2125 N N . VAL A 1 286 ? -14.284 9.998 12.016 1.00 97.12 286 VAL A N 1
ATOM 2126 C CA . VAL A 1 286 ? -14.382 11.144 12.923 1.00 97.12 286 VAL A CA 1
ATOM 2127 C C . VAL A 1 286 ? -13.719 12.343 12.257 1.00 97.12 286 VAL A C 1
ATOM 2129 O O . VAL A 1 286 ? -14.350 13.381 12.099 1.00 97.12 286 VAL A O 1
ATOM 2132 N N . GLU A 1 287 ? -12.484 12.170 11.779 1.00 94.88 287 GLU A N 1
ATOM 2133 C CA . GLU A 1 287 ? -11.721 13.201 11.070 1.00 94.88 287 GLU A CA 1
ATOM 2134 C C . GLU A 1 287 ? -10.909 12.556 9.936 1.00 94.88 287 GLU A C 1
ATOM 2136 O O . GLU A 1 287 ? -10.241 11.536 10.130 1.00 94.88 287 GLU A O 1
ATOM 2141 N N . ALA A 1 288 ? -10.964 13.147 8.741 1.00 94.56 288 ALA A N 1
ATOM 2142 C CA . ALA A 1 288 ? -10.128 12.765 7.606 1.00 94.56 288 ALA A CA 1
ATOM 2143 C C . ALA A 1 288 ? -9.954 13.956 6.653 1.00 94.56 288 ALA A C 1
ATOM 2145 O O . ALA A 1 288 ? -10.934 14.571 6.230 1.00 94.56 288 ALA A O 1
ATOM 2146 N N . SER A 1 289 ? -8.711 14.275 6.295 1.00 94.88 289 SER A N 1
ATOM 2147 C CA . SER A 1 289 ? -8.406 15.293 5.287 1.00 94.88 289 SER A CA 1
ATOM 2148 C C . SER A 1 289 ? -8.720 14.799 3.868 1.00 94.88 289 SER A C 1
ATOM 2150 O O . SER A 1 289 ? -8.849 13.600 3.613 1.00 94.88 289 SER A O 1
ATOM 2152 N N . ALA A 1 290 ? -8.796 15.712 2.896 1.00 94.19 290 ALA A N 1
ATOM 2153 C CA . ALA A 1 290 ? -9.018 15.339 1.496 1.00 94.19 290 ALA A CA 1
ATOM 2154 C C . ALA A 1 290 ? -7.909 14.418 0.943 1.00 94.19 290 ALA A C 1
ATOM 2156 O O . ALA A 1 290 ? -8.200 13.464 0.219 1.00 94.19 290 ALA A O 1
ATOM 2157 N N . ALA A 1 291 ? -6.649 14.657 1.325 1.00 91.88 291 ALA A N 1
ATOM 2158 C CA . ALA A 1 291 ? -5.516 13.813 0.937 1.00 91.88 291 ALA A CA 1
ATOM 2159 C C . ALA A 1 291 ? -5.629 12.400 1.534 1.00 91.88 291 ALA A C 1
ATOM 2161 O O . ALA A 1 291 ? -5.436 11.403 0.838 1.00 91.88 291 ALA A O 1
ATOM 2162 N N . GLN A 1 292 ? -6.028 12.315 2.803 1.00 94.19 292 GLN A N 1
ATOM 2163 C CA . GLN A 1 292 ? -6.288 11.061 3.508 1.00 94.19 292 GLN A CA 1
ATOM 2164 C C . GLN A 1 292 ? -7.417 10.251 2.861 1.00 94.19 292 GLN A C 1
ATOM 2166 O O . GLN A 1 292 ? -7.257 9.062 2.576 1.00 94.19 292 GLN A O 1
ATOM 2171 N N . LEU A 1 293 ? -8.537 10.902 2.538 1.00 94.94 293 LEU A N 1
ATOM 2172 C CA . LEU A 1 293 ? -9.648 10.270 1.825 1.00 94.94 293 LEU A CA 1
ATOM 2173 C C . LEU A 1 293 ? -9.240 9.810 0.419 1.00 94.94 293 LEU A C 1
ATOM 2175 O O . LEU A 1 293 ? -9.620 8.716 0.006 1.00 94.94 293 LEU A O 1
ATOM 2179 N N . SER A 1 294 ? -8.435 10.598 -0.300 1.00 94.31 294 SER A N 1
ATOM 2180 C CA . SER A 1 294 ? -7.881 10.207 -1.605 1.00 94.31 294 SER A CA 1
ATOM 2181 C C . SER A 1 294 ? -7.000 8.957 -1.496 1.00 94.31 294 SER A C 1
ATOM 2183 O O . SER A 1 294 ? -7.129 8.023 -2.292 1.00 94.31 294 SER A O 1
ATOM 2185 N N . LYS A 1 295 ? -6.167 8.869 -0.452 1.00 93.25 295 LYS A N 1
ATOM 2186 C CA . LYS A 1 295 ? -5.344 7.684 -0.187 1.00 93.25 295 LYS A CA 1
ATOM 2187 C C . LYS A 1 295 ? -6.197 6.451 0.109 1.00 93.25 295 LYS A C 1
ATOM 2189 O O . LYS A 1 295 ? -5.973 5.406 -0.501 1.00 93.25 295 LYS A O 1
ATOM 2194 N N . LEU A 1 296 ? -7.200 6.568 0.980 1.00 95.81 296 LEU A N 1
ATOM 2195 C CA . LEU A 1 296 ? -8.128 5.470 1.278 1.00 95.81 296 LEU A CA 1
ATOM 2196 C C . LEU A 1 296 ? -8.936 5.050 0.037 1.00 95.81 296 LEU A C 1
ATOM 2198 O O . LEU A 1 296 ? -9.168 3.860 -0.172 1.00 95.81 296 LEU A O 1
ATOM 2202 N N . LYS A 1 297 ? -9.308 6.004 -0.827 1.00 96.31 297 LYS A N 1
ATOM 2203 C CA . LYS A 1 297 ? -9.934 5.732 -2.130 1.00 96.31 297 LYS A CA 1
ATOM 2204 C C . LYS A 1 297 ? -9.014 4.915 -3.032 1.00 96.31 297 LYS A C 1
ATOM 2206 O O . LYS A 1 297 ? -9.457 3.919 -3.598 1.00 96.31 297 LYS A O 1
ATOM 2211 N N . SER A 1 298 ? -7.742 5.298 -3.123 1.00 95.25 298 SER A N 1
ATOM 2212 C CA . SER A 1 298 ? -6.729 4.547 -3.868 1.00 95.25 298 SER A CA 1
ATOM 2213 C C . SER A 1 298 ? -6.545 3.134 -3.301 1.00 95.25 298 SER A C 1
ATOM 2215 O O . SER A 1 298 ? -6.512 2.170 -4.062 1.00 95.25 298 SER A O 1
ATOM 2217 N N . MET A 1 299 ? -6.521 2.968 -1.975 1.00 96.06 299 MET A N 1
ATOM 2218 C CA . MET A 1 299 ? -6.474 1.638 -1.351 1.00 96.06 299 MET A CA 1
ATOM 2219 C C . MET A 1 299 ? -7.687 0.784 -1.728 1.00 96.06 299 MET A C 1
ATOM 2221 O O . MET A 1 299 ? -7.511 -0.364 -2.125 1.00 96.06 299 MET A O 1
ATOM 2225 N N . ALA A 1 300 ? -8.900 1.345 -1.674 1.00 96.94 300 ALA A N 1
ATOM 2226 C CA . ALA A 1 300 ? -10.118 0.641 -2.071 1.00 96.94 300 ALA A CA 1
ATOM 2227 C C . ALA A 1 300 ? -10.079 0.197 -3.544 1.00 96.94 300 ALA A C 1
ATOM 2229 O O . ALA A 1 300 ? -10.438 -0.936 -3.858 1.00 96.94 300 ALA A O 1
ATOM 2230 N N . GLN A 1 301 ? -9.609 1.067 -4.444 1.00 95.75 301 GLN A N 1
ATOM 2231 C CA . GLN A 1 301 ? -9.488 0.778 -5.879 1.00 95.75 301 GLN A CA 1
ATOM 2232 C C . GLN A 1 301 ? -8.430 -0.286 -6.190 1.00 95.75 301 GLN A C 1
ATOM 2234 O O . GLN A 1 301 ? -8.620 -1.084 -7.102 1.00 95.75 301 GLN A O 1
ATOM 2239 N N . ASN A 1 302 ? -7.335 -0.309 -5.428 1.00 95.69 302 ASN A N 1
ATOM 2240 C CA . ASN A 1 302 ? -6.270 -1.305 -5.554 1.00 95.69 302 ASN A CA 1
ATOM 2241 C C . ASN A 1 302 ? -6.539 -2.578 -4.734 1.00 95.69 302 ASN A C 1
ATOM 2243 O O . ASN A 1 302 ? -5.656 -3.426 -4.613 1.00 95.69 302 ASN A O 1
ATOM 2247 N N . GLU A 1 303 ? -7.738 -2.705 -4.155 1.00 96.00 303 GLU A N 1
ATOM 2248 C CA . GLU A 1 303 ? -8.130 -3.815 -3.287 1.00 96.00 303 GLU A CA 1
ATOM 2249 C C . GLU A 1 303 ? -7.119 -4.065 -2.156 1.00 96.00 303 GLU A C 1
ATOM 2251 O O . GLU A 1 303 ? -6.775 -5.207 -1.867 1.00 96.00 303 GLU A O 1
ATOM 2256 N N . LEU A 1 304 ? -6.610 -3.009 -1.522 1.00 96.62 304 LEU A N 1
ATOM 2257 C CA . LEU A 1 304 ? -5.683 -3.104 -0.396 1.00 96.62 304 LEU A CA 1
ATOM 2258 C C . LEU A 1 304 ? -6.427 -3.005 0.935 1.00 96.62 304 LEU A C 1
ATOM 2260 O O . LEU A 1 304 ? -7.358 -2.215 1.092 1.00 96.62 304 LEU A O 1
ATOM 2264 N N . VAL A 1 305 ? -5.971 -3.784 1.912 1.00 97.44 305 VAL A N 1
ATOM 2265 C CA . VAL A 1 305 ? -6.459 -3.760 3.293 1.00 97.44 305 VAL A CA 1
ATOM 2266 C C . VAL A 1 305 ? -5.303 -3.482 4.243 1.00 97.44 305 VAL A C 1
ATOM 2268 O O . VAL A 1 305 ? -4.164 -3.862 3.968 1.00 97.44 305 VAL A O 1
ATOM 2271 N N . ALA A 1 306 ? -5.597 -2.817 5.353 1.00 97.00 306 ALA A N 1
ATOM 2272 C CA . ALA A 1 306 ? -4.631 -2.521 6.399 1.00 97.00 306 ALA A CA 1
ATOM 2273 C C . ALA A 1 306 ? -4.745 -3.558 7.521 1.00 97.00 306 ALA A C 1
ATOM 2275 O O . ALA A 1 306 ? -5.834 -3.792 8.047 1.00 97.00 306 ALA A O 1
ATOM 2276 N N . LEU A 1 307 ? -3.622 -4.187 7.862 1.00 96.88 307 LEU A N 1
ATOM 2277 C CA . LEU A 1 307 ? -3.514 -5.187 8.917 1.00 96.88 307 LEU A CA 1
ATOM 2278 C C . LEU A 1 307 ? -2.859 -4.546 10.140 1.00 96.88 307 LEU A C 1
ATOM 2280 O O . LEU A 1 307 ? -1.723 -4.076 10.063 1.00 96.88 307 LEU A O 1
ATOM 2284 N N . ALA A 1 308 ? -3.589 -4.534 11.249 1.00 96.38 308 ALA A N 1
ATOM 2285 C CA . ALA A 1 308 ? -3.175 -3.958 12.519 1.00 96.38 308 ALA A CA 1
ATOM 2286 C C . ALA A 1 308 ? -3.239 -5.053 13.601 1.00 96.38 308 ALA A C 1
ATOM 2288 O O . ALA A 1 308 ? -4.304 -5.286 14.184 1.00 96.38 308 ALA A O 1
ATOM 2289 N N . PRO A 1 309 ? -2.145 -5.814 13.793 1.00 94.25 309 PRO A N 1
ATOM 2290 C CA . PRO A 1 309 ? -2.063 -6.796 14.865 1.00 94.25 309 PRO A CA 1
ATOM 2291 C C . PRO A 1 309 ? -2.021 -6.089 16.226 1.00 94.25 309 PRO A C 1
ATOM 2293 O O . PRO A 1 309 ? -1.356 -5.068 16.378 1.00 94.25 309 PRO A O 1
ATOM 2296 N N . LEU A 1 310 ? -2.730 -6.653 17.198 1.00 93.62 310 LEU A N 1
ATOM 2297 C CA . LEU A 1 310 ? -2.673 -6.303 18.617 1.00 93.62 310 LEU A CA 1
ATOM 2298 C C . LEU A 1 310 ? -2.065 -7.484 19.391 1.00 93.62 310 LEU A C 1
ATOM 2300 O O . LEU A 1 310 ? -1.648 -8.475 18.788 1.00 93.62 310 LEU A O 1
ATOM 2304 N N . GLU A 1 311 ? -2.006 -7.397 20.720 1.00 92.12 311 GLU A N 1
ATOM 2305 C CA . GLU A 1 311 ? -1.380 -8.442 21.539 1.00 92.12 311 GLU A CA 1
ATOM 2306 C C . GLU A 1 311 ? -2.167 -9.756 21.507 1.00 92.12 311 GLU A C 1
ATOM 2308 O O . GLU A 1 311 ? -1.572 -10.826 21.373 1.00 92.12 311 GLU A O 1
ATOM 2313 N N . LYS A 1 312 ? -3.502 -9.690 21.618 1.00 93.81 312 LYS A N 1
ATOM 2314 C CA . LYS A 1 312 ? -4.378 -10.884 21.611 1.00 93.81 312 LYS A CA 1
ATOM 2315 C C . LYS A 1 312 ? -5.446 -10.828 20.530 1.00 93.81 312 LYS A C 1
ATOM 2317 O O . LYS A 1 312 ? -6.280 -11.724 20.418 1.00 93.81 312 LYS A O 1
ATOM 2322 N N . HIS A 1 313 ? -5.436 -9.772 19.728 1.00 94.50 313 HIS A N 1
ATOM 2323 C CA . HIS A 1 313 ? -6.423 -9.544 18.689 1.00 94.50 313 HIS A CA 1
ATOM 2324 C C . HIS A 1 313 ? -5.759 -9.154 17.372 1.00 94.50 313 HIS A C 1
ATOM 2326 O O . HIS A 1 313 ? -4.630 -8.680 17.323 1.00 94.50 313 HIS A O 1
ATOM 2332 N N . GLY A 1 314 ? -6.482 -9.336 16.273 1.00 95.00 314 GLY A N 1
ATOM 2333 C CA . GLY A 1 314 ? -6.098 -8.832 14.960 1.00 95.00 314 GLY A CA 1
ATOM 2334 C C . GLY A 1 314 ? -7.202 -7.957 14.389 1.00 95.00 314 GLY A C 1
ATOM 2335 O O . GLY A 1 314 ? -8.359 -8.385 14.328 1.00 95.00 314 GLY A O 1
ATOM 2336 N N . LEU A 1 315 ? -6.850 -6.750 13.947 1.00 97.25 315 LEU A N 1
ATOM 2337 C CA . LEU A 1 315 ? -7.757 -5.864 13.227 1.00 97.25 315 LEU A CA 1
ATOM 2338 C C . LEU A 1 315 ? -7.393 -5.811 11.742 1.00 97.25 315 LEU A C 1
ATOM 2340 O O . LEU A 1 315 ? -6.230 -5.671 11.359 1.00 97.25 315 LEU A O 1
ATOM 2344 N N . ILE A 1 316 ? -8.415 -5.896 10.895 1.00 97.69 316 ILE A N 1
ATOM 2345 C CA . ILE A 1 316 ? -8.298 -5.740 9.445 1.00 97.69 316 ILE A CA 1
ATOM 2346 C C . ILE A 1 316 ? -9.212 -4.599 9.029 1.00 97.69 316 ILE A C 1
ATOM 2348 O O . ILE A 1 316 ? -10.436 -4.704 9.110 1.00 97.69 316 ILE A O 1
ATOM 2352 N N . LEU A 1 317 ? -8.617 -3.517 8.549 1.00 98.00 317 LEU A N 1
ATOM 2353 C CA . LEU A 1 317 ? -9.324 -2.334 8.086 1.00 98.00 317 LEU A CA 1
ATOM 2354 C C . LEU A 1 317 ? -9.442 -2.386 6.563 1.00 98.00 317 LEU A C 1
ATOM 2356 O O . LEU A 1 317 ? -8.443 -2.420 5.841 1.00 98.00 317 LEU A O 1
ATOM 2360 N N . VAL A 1 318 ? -10.677 -2.396 6.071 1.00 97.75 318 VAL A N 1
ATOM 2361 C CA . VAL A 1 318 ? -10.987 -2.556 4.648 1.00 97.75 318 VAL A CA 1
ATOM 2362 C C . VAL A 1 318 ? -11.680 -1.295 4.139 1.00 97.75 318 VAL A C 1
ATOM 2364 O O . VAL A 1 318 ? -12.872 -1.101 4.411 1.00 97.75 318 VAL A O 1
ATOM 2367 N N . PRO A 1 319 ? -10.967 -0.414 3.416 1.00 97.38 319 PRO A N 1
ATOM 2368 C CA . PRO A 1 319 ? -11.608 0.686 2.720 1.00 97.38 319 PRO A CA 1
ATOM 2369 C C . PRO A 1 319 ? -12.381 0.152 1.509 1.00 97.38 319 PRO A C 1
ATOM 2371 O O . PRO A 1 319 ? -11.924 -0.746 0.801 1.00 97.38 319 PRO A O 1
ATOM 2374 N N . TYR A 1 320 ? -13.561 0.707 1.257 1.00 97.31 320 TYR A N 1
ATOM 2375 C CA . TYR A 1 320 ? -14.373 0.393 0.082 1.00 97.31 320 TYR A CA 1
ATOM 2376 C C . TYR A 1 320 ? -15.082 1.643 -0.435 1.00 97.31 320 TYR A C 1
ATOM 2378 O O . TYR A 1 320 ? -15.216 2.634 0.282 1.00 97.31 320 TYR A O 1
ATOM 2386 N N . LEU A 1 321 ? -15.522 1.604 -1.692 1.00 97.38 321 LEU A N 1
ATOM 2387 C CA . LEU A 1 321 ? -16.336 2.661 -2.285 1.00 97.38 321 LEU A CA 1
ATOM 2388 C C . LEU A 1 321 ? -17.805 2.261 -2.203 1.00 97.38 321 LEU A C 1
ATOM 2390 O O . LEU A 1 321 ? -18.158 1.141 -2.572 1.00 97.38 321 LEU A O 1
ATOM 2394 N N . ASP A 1 322 ? -18.649 3.155 -1.694 1.00 96.06 322 ASP A N 1
ATOM 2395 C CA . ASP A 1 322 ? -20.096 2.977 -1.770 1.00 96.06 322 ASP A CA 1
ATOM 2396 C C . ASP A 1 322 ? -20.628 3.294 -3.179 1.00 96.06 322 ASP A C 1
ATOM 2398 O O . ASP A 1 322 ? -19.882 3.676 -4.083 1.00 96.06 322 ASP A O 1
ATOM 2402 N N . ASN A 1 323 ? -21.937 3.133 -3.379 1.00 95.50 323 ASN A N 1
ATOM 2403 C CA . ASN A 1 323 ? -22.579 3.360 -4.679 1.00 95.50 323 ASN A CA 1
ATOM 2404 C C . ASN A 1 323 ? -22.452 4.813 -5.175 1.00 95.50 323 ASN A C 1
ATOM 2406 O O . ASN A 1 323 ? -22.587 5.061 -6.369 1.00 95.50 323 ASN A O 1
ATOM 2410 N N . ALA A 1 324 ? -22.184 5.767 -4.277 1.00 96.06 324 ALA A N 1
ATOM 2411 C CA . ALA A 1 324 ? -21.932 7.163 -4.623 1.00 96.06 324 ALA A CA 1
ATOM 2412 C C . ALA A 1 324 ? -20.443 7.435 -4.919 1.00 96.06 324 ALA A C 1
ATOM 2414 O O . ALA A 1 324 ? -20.053 8.578 -5.151 1.00 96.06 324 ALA A O 1
ATOM 2415 N N . GLY A 1 325 ? -19.588 6.407 -4.884 1.00 93.25 325 GLY A N 1
ATOM 2416 C CA . GLY A 1 325 ? -18.141 6.539 -5.041 1.00 93.25 325 GLY A CA 1
ATOM 2417 C C . GLY A 1 325 ? -17.447 7.168 -3.830 1.00 93.25 325 GLY A C 1
ATOM 2418 O O . GLY A 1 325 ? -16.278 7.560 -3.941 1.00 93.25 325 GLY A O 1
ATOM 2419 N N . SER A 1 326 ? -18.146 7.278 -2.694 1.00 95.81 326 SER A N 1
ATOM 2420 C CA . SER A 1 326 ? -17.591 7.790 -1.443 1.00 95.81 326 SER A CA 1
ATOM 2421 C C . SER A 1 326 ? -16.864 6.679 -0.697 1.00 95.81 326 SER A C 1
ATOM 2423 O O . SER A 1 326 ? -17.287 5.523 -0.691 1.00 95.81 326 SER A O 1
ATOM 2425 N N . VAL A 1 327 ? -15.756 7.033 -0.052 1.00 96.69 327 VAL A N 1
ATOM 2426 C CA . VAL A 1 327 ? -14.973 6.078 0.733 1.00 96.69 327 VAL A CA 1
ATOM 2427 C C . VAL A 1 327 ? -15.704 5.754 2.030 1.00 96.69 327 VAL A C 1
ATOM 2429 O O . VAL A 1 327 ? -16.156 6.641 2.755 1.00 96.69 327 VAL A O 1
ATOM 2432 N N . ARG A 1 328 ? -15.774 4.467 2.345 1.00 97.12 328 ARG A N 1
ATOM 2433 C CA . ARG A 1 328 ? -16.235 3.908 3.613 1.00 97.12 328 ARG A CA 1
ATOM 2434 C C . ARG A 1 328 ? -15.164 2.976 4.163 1.00 97.12 328 ARG A C 1
ATOM 2436 O O . ARG A 1 328 ? -14.303 2.506 3.423 1.00 97.12 328 ARG A O 1
ATOM 2443 N N . LEU A 1 329 ? -15.232 2.700 5.460 1.00 97.25 329 LEU A N 1
ATOM 2444 C CA . LEU A 1 329 ? -14.317 1.789 6.136 1.00 97.25 329 LEU A CA 1
ATOM 2445 C C . LEU A 1 329 ? -15.114 0.750 6.925 1.00 97.25 329 LEU A C 1
ATOM 2447 O O . LEU A 1 329 ? -16.115 1.074 7.567 1.00 97.25 329 LEU A O 1
ATOM 2451 N N . VAL A 1 330 ? -14.675 -0.502 6.868 1.00 97.44 330 VAL A N 1
ATOM 2452 C CA . VAL A 1 330 ? -15.159 -1.577 7.738 1.00 97.44 330 VAL A CA 1
ATOM 2453 C C . VAL A 1 330 ? -13.967 -2.225 8.429 1.00 97.44 330 VAL A C 1
ATOM 2455 O O . VAL A 1 330 ? -12.902 -2.362 7.829 1.00 97.44 330 VAL A O 1
ATOM 2458 N N . CYS A 1 331 ? -14.144 -2.603 9.689 1.00 97.69 331 CYS A N 1
ATOM 2459 C CA . CYS A 1 331 ? -13.146 -3.313 10.468 1.00 97.69 331 CYS A CA 1
ATOM 2460 C C . CYS A 1 331 ? -13.595 -4.760 10.672 1.00 97.69 331 CYS A C 1
ATOM 2462 O O . CYS A 1 331 ? -14.758 -5.018 10.981 1.00 97.69 331 CYS A O 1
ATOM 2464 N N . PHE A 1 332 ? -12.678 -5.704 10.507 1.00 97.62 332 PHE A N 1
ATOM 2465 C CA . PHE A 1 332 ? -12.855 -7.089 10.917 1.00 97.62 332 PHE A CA 1
ATOM 2466 C C . PHE A 1 332 ? -11.941 -7.353 12.109 1.00 97.62 332 PHE A C 1
ATOM 2468 O O . PHE A 1 332 ? -10.727 -7.210 11.993 1.00 97.62 332 PHE A O 1
ATOM 2475 N N . CYS A 1 333 ? -12.527 -7.733 13.240 1.00 96.44 333 CYS A N 1
ATOM 2476 C CA . CYS A 1 333 ? -11.814 -8.023 14.479 1.00 96.44 333 CYS A CA 1
ATOM 2477 C C . CYS A 1 333 ? -11.786 -9.537 14.726 1.00 96.44 333 CYS A C 1
ATOM 2479 O O . CYS A 1 333 ? -12.835 -10.189 14.711 1.00 96.44 333 CYS A O 1
ATOM 2481 N N . LEU A 1 334 ? -10.599 -10.096 14.943 1.00 94.06 334 LEU A N 1
ATOM 2482 C CA . LEU A 1 334 ? -10.372 -11.496 15.301 1.00 94.06 334 LEU A CA 1
ATOM 2483 C C . LEU A 1 334 ? -9.758 -11.569 16.699 1.00 94.06 334 LEU A C 1
ATOM 2485 O O . LEU A 1 334 ? -8.807 -10.846 16.973 1.00 94.06 334 LEU A O 1
ATOM 2489 N N . ALA A 1 335 ? -10.274 -12.455 17.548 1.00 87.81 335 ALA A N 1
ATOM 2490 C CA . ALA A 1 335 ? -9.563 -12.898 18.747 1.00 87.81 335 ALA A CA 1
ATOM 2491 C C . ALA A 1 335 ? -8.573 -14.003 18.344 1.00 87.81 335 ALA A C 1
ATOM 2493 O O . ALA A 1 335 ? -8.980 -14.935 17.636 1.00 87.81 335 ALA A O 1
ATOM 2494 N N . LEU A 1 336 ? -7.302 -13.847 18.722 1.00 78.50 336 LEU A N 1
ATOM 2495 C CA . LEU A 1 336 ? -6.200 -14.754 18.378 1.00 78.50 336 LEU A CA 1
ATOM 2496 C C . LEU A 1 336 ? -6.052 -15.894 19.392 1.00 78.50 336 LEU A C 1
ATOM 2498 O O . LEU A 1 336 ? -6.312 -15.671 20.595 1.00 78.50 336 LEU A O 1
#

pLDDT: mean 73.74, std 24.26, range [27.42, 98.0]